Protein AF-A0A835R3I4-F1 (afdb_monomer)

pLDDT: mean 79.74, std 11.34, range [36.22, 95.25]

Sequence (227 aa):
MGNVAKEVKAMTQADILAFERSGEATFSGHCLKFSDIKVLREFQRPPSVTKKEMDASGDGDVLVILDLRADESLYEAGIAREIINRIQKLRKKAGLEPTDVVEEEYIKEAVGSPLLDHSMISPDAVIICRETIHGVSGFSFALTITGPNIVFDFGSITQLFQGNNKHAEALRTYLLSRDHSKLKSEFQVGKGKIKVECLQGQPVVDVELGKHLFLSIGDYYLNRRVF

Solvent-accessible surface area (backbone atoms only — not comparable to full-atom values): 13849 Å² total; per-residue (Å²): 121,72,64,45,58,49,54,65,73,64,54,47,72,70,51,52,54,47,30,70,72,66,50,48,47,74,44,94,90,42,80,41,36,66,93,75,50,83,80,76,73,77,86,80,75,57,92,90,58,51,74,79,36,42,44,72,54,62,85,50,90,53,76,49,76,45,80,53,62,85,46,71,68,56,52,51,40,50,52,50,54,48,53,52,51,49,53,55,52,49,36,56,74,71,70,46,56,94,57,54,87,72,58,68,68,59,54,26,66,75,69,72,47,84,88,73,64,78,88,66,61,56,93,87,48,52,75,64,45,75,50,73,50,72,70,36,88,84,40,70,48,70,55,71,43,57,55,90,34,77,39,70,37,61,72,56,36,16,54,78,48,79,65,35,58,69,58,33,51,51,50,50,53,53,60,70,72,45,59,66,68,59,52,53,51,46,26,58,75,43,75,38,32,43,80,50,68,87,52,88,98,55,78,74,44,81,45,34,59,83,60,34,31,23,73,25,59,65,56,47,51,59,63,72,60,75,121

Radius of gyration: 28.32 Å; Cα contacts (8 Å, |Δi|>4): 228; chains: 1; bounding box: 63×33×78 Å

Structure (mmCIF, N/CA/C/O backbone):
data_AF-A0A835R3I4-F1
#
_entry.id   AF-A0A835R3I4-F1
#
loop_
_atom_site.group_PDB
_atom_site.id
_atom_site.type_symbol
_atom_site.label_atom_id
_atom_site.label_alt_id
_atom_site.label_comp_id
_atom_site.label_asym_id
_atom_site.label_entity_id
_atom_site.label_seq_id
_atom_site.pdbx_PDB_ins_code
_atom_site.Cartn_x
_atom_site.Cartn_y
_atom_site.Cartn_z
_atom_site.occupancy
_atom_site.B_iso_or_equiv
_atom_site.auth_seq_id
_atom_site.auth_comp_id
_atom_site.auth_asym_id
_atom_site.auth_atom_id
_atom_site.pdbx_PDB_model_num
ATOM 1 N N . MET A 1 1 ? -30.469 -0.706 50.851 1.00 49.59 1 MET A N 1
ATOM 2 C CA . MET A 1 1 ? -30.229 -0.577 49.393 1.00 49.59 1 MET A CA 1
ATOM 3 C C . MET A 1 1 ? -28.879 0.050 49.014 1.00 49.59 1 MET A C 1
ATOM 5 O O . MET A 1 1 ? -28.430 -0.185 47.904 1.00 49.59 1 MET A O 1
ATOM 9 N N . GLY A 1 2 ? -28.185 0.792 49.892 1.00 71.75 2 GLY A N 1
ATOM 10 C CA . GLY A 1 2 ? -26.923 1.465 49.525 1.00 71.75 2 GLY A CA 1
ATOM 11 C C . GLY A 1 2 ? -25.681 0.573 49.343 1.00 71.75 2 GLY A C 1
ATOM 12 O O . GLY A 1 2 ? -24.777 0.972 48.618 1.00 71.75 2 GLY A O 1
ATOM 13 N N . ASN A 1 3 ? -25.621 -0.612 49.964 1.00 82.12 3 ASN A N 1
ATOM 14 C CA . ASN A 1 3 ? -24.424 -1.470 49.906 1.00 82.12 3 ASN A CA 1
ATOM 15 C C . ASN A 1 3 ? -24.315 -2.236 48.582 1.00 82.12 3 ASN A C 1
ATOM 17 O O . ASN A 1 3 ? -23.279 -2.164 47.933 1.00 82.12 3 ASN A O 1
ATOM 21 N N . VAL A 1 4 ? -25.416 -2.843 48.122 1.00 83.81 4 VAL A N 1
ATOM 22 C CA . VAL A 1 4 ? -25.486 -3.539 46.824 1.00 83.81 4 VAL A CA 1
ATOM 23 C C . VAL A 1 4 ? -25.088 -2.606 45.675 1.00 83.81 4 VAL A C 1
ATOM 25 O O . VAL A 1 4 ? -24.238 -2.947 44.865 1.00 83.81 4 VAL A O 1
ATOM 28 N N . ALA A 1 5 ? -25.619 -1.378 45.642 1.00 83.88 5 ALA A N 1
ATOM 29 C CA . ALA A 1 5 ? -25.279 -0.406 44.601 1.00 83.88 5 ALA A CA 1
ATOM 30 C C . ALA A 1 5 ? -23.801 0.035 44.628 1.00 83.88 5 ALA A C 1
ATOM 32 O O . ALA A 1 5 ? -23.254 0.397 43.588 1.00 83.88 5 ALA A O 1
ATOM 33 N N . LYS A 1 6 ? -23.154 0.029 45.802 1.00 87.38 6 LYS A N 1
ATOM 34 C CA . LYS A 1 6 ? -21.717 0.314 45.922 1.00 87.38 6 LYS A CA 1
ATOM 35 C C . LYS A 1 6 ? -20.874 -0.841 45.392 1.00 87.38 6 LYS A C 1
ATOM 37 O O . LYS A 1 6 ? -19.934 -0.577 44.655 1.00 87.38 6 LYS A O 1
ATOM 42 N N . GLU A 1 7 ? -21.224 -2.081 45.728 1.00 85.62 7 GLU A N 1
ATOM 43 C CA . GLU A 1 7 ? -20.513 -3.268 45.235 1.00 85.62 7 GLU A CA 1
ATOM 44 C C . GLU A 1 7 ? -20.658 -3.420 43.717 1.00 85.62 7 GLU A C 1
ATOM 46 O O . GLU A 1 7 ? -19.660 -3.614 43.034 1.00 85.62 7 GLU A O 1
ATOM 51 N N . VAL A 1 8 ? -21.862 -3.206 43.171 1.00 86.38 8 VAL A N 1
ATOM 52 C CA . VAL A 1 8 ? -22.097 -3.233 41.716 1.00 86.38 8 VAL A CA 1
ATOM 53 C C . VAL A 1 8 ? -21.269 -2.161 40.994 1.00 86.38 8 VAL A C 1
ATOM 55 O O . VAL A 1 8 ? -20.679 -2.430 39.954 1.00 86.38 8 VAL A O 1
ATOM 58 N N . LYS A 1 9 ? -21.155 -0.946 41.552 1.00 85.06 9 LYS A N 1
ATOM 59 C CA . LYS A 1 9 ? -20.309 0.118 40.973 1.00 85.06 9 LYS A CA 1
ATOM 60 C C . LYS A 1 9 ? -18.807 -0.137 41.113 1.00 85.06 9 LYS A C 1
ATOM 62 O O . LYS A 1 9 ? -18.033 0.482 40.391 1.00 85.06 9 LYS A O 1
ATOM 67 N N . ALA A 1 10 ? -18.404 -0.982 42.057 1.00 89.06 10 ALA A N 1
ATOM 68 C CA . ALA A 1 10 ? -17.010 -1.318 42.319 1.00 89.06 10 ALA A CA 1
ATOM 69 C C . ALA A 1 10 ? -16.551 -2.586 41.581 1.00 89.06 10 ALA A C 1
ATOM 71 O O . ALA A 1 10 ? -15.401 -2.989 41.752 1.00 89.06 10 ALA A O 1
ATOM 72 N N . MET A 1 11 ? -17.423 -3.207 40.776 1.00 88.31 11 MET A N 1
ATOM 73 C CA . MET A 1 11 ? -17.067 -4.368 39.965 1.00 88.31 11 MET A CA 1
ATOM 74 C C . MET A 1 11 ? -15.869 -4.059 39.073 1.00 88.31 11 MET A C 1
ATOM 76 O O . MET A 1 11 ? -15.831 -3.048 38.366 1.00 88.31 11 MET A O 1
ATOM 80 N N . THR A 1 12 ? -14.896 -4.962 39.075 1.00 89.31 12 THR A N 1
ATOM 81 C CA . THR A 1 12 ? -13.793 -4.901 38.125 1.00 89.31 12 THR A CA 1
ATOM 82 C C . THR A 1 12 ? -14.250 -5.392 36.755 1.00 89.31 12 THR A C 1
ATOM 84 O O . THR A 1 12 ? -15.281 -6.048 36.606 1.00 89.31 12 THR A O 1
ATOM 87 N N . GLN A 1 13 ? -13.450 -5.132 35.722 1.00 85.31 13 GLN A N 1
ATOM 88 C CA . GLN A 1 13 ? -13.750 -5.640 34.385 1.00 85.31 13 GLN A CA 1
ATOM 89 C C . GLN A 1 13 ? -13.788 -7.177 34.330 1.00 85.31 13 GLN A C 1
ATOM 91 O O . GLN A 1 13 ? -14.580 -7.739 33.578 1.00 85.31 13 GLN A O 1
ATOM 96 N N . ALA A 1 14 ? -12.982 -7.857 35.152 1.00 87.62 14 ALA A N 1
ATOM 97 C CA . ALA A 1 14 ? -13.031 -9.311 35.279 1.00 87.62 14 ALA A CA 1
ATOM 98 C C . ALA A 1 14 ? -14.362 -9.783 35.889 1.00 87.62 14 ALA A C 1
ATOM 100 O O . ALA A 1 14 ? -14.940 -10.751 35.398 1.00 87.62 14 ALA A O 1
ATOM 101 N N . ASP A 1 15 ? -14.879 -9.064 36.890 1.00 88.06 15 ASP A N 1
ATOM 102 C CA . ASP A 1 15 ? -16.164 -9.375 37.528 1.00 88.06 15 ASP A CA 1
ATOM 103 C C . ASP A 1 15 ? -17.341 -9.151 36.572 1.00 88.06 15 ASP A C 1
ATOM 105 O O . ASP A 1 15 ? -18.265 -9.960 36.530 1.00 88.06 15 ASP A O 1
ATOM 109 N N . ILE A 1 16 ? -17.295 -8.086 35.762 1.00 87.75 16 ILE A N 1
ATOM 110 C CA . ILE A 1 16 ? -18.320 -7.797 34.745 1.00 87.75 16 ILE A CA 1
ATOM 111 C C . ILE A 1 16 ? -18.348 -8.913 33.694 1.00 87.75 16 ILE A C 1
ATOM 113 O O . ILE A 1 16 ? -19.416 -9.429 33.376 1.00 87.75 16 ILE A O 1
ATOM 117 N N . LEU A 1 17 ? -17.179 -9.346 33.208 1.00 86.38 17 LEU A N 1
ATOM 118 C CA . LEU A 1 17 ? -17.079 -10.458 32.255 1.00 86.38 17 LEU A CA 1
ATOM 119 C C . LEU A 1 17 ? -17.534 -11.792 32.864 1.00 86.38 17 LEU A C 1
ATOM 121 O O . LEU A 1 17 ? -18.119 -12.620 32.166 1.00 86.38 17 LEU A O 1
ATOM 125 N N . ALA A 1 18 ? -17.257 -12.024 34.149 1.00 87.31 18 ALA A N 1
ATOM 126 C CA . ALA A 1 18 ? -17.719 -13.212 34.858 1.00 87.31 18 ALA A CA 1
ATOM 127 C C . ALA A 1 18 ? -19.249 -13.217 34.994 1.00 87.31 18 ALA A C 1
ATOM 129 O O . ALA A 1 18 ? -19.869 -14.233 34.686 1.00 87.31 18 ALA A O 1
ATOM 130 N N . PHE A 1 19 ? -19.846 -12.079 35.359 1.00 89.50 19 PHE A N 1
ATOM 131 C CA . PHE A 1 19 ? -21.296 -11.887 35.420 1.00 89.50 19 PHE A CA 1
ATOM 132 C C . PHE A 1 19 ? -21.972 -12.102 34.060 1.00 89.50 19 PHE A C 1
ATOM 134 O O . PHE A 1 19 ? -22.988 -12.787 33.982 1.00 89.50 19 PHE A O 1
ATOM 141 N N . GLU A 1 20 ? -21.392 -11.589 32.972 1.00 84.81 20 GLU A N 1
ATOM 142 C CA . GLU A 1 20 ? -21.927 -11.805 31.620 1.00 84.81 20 GLU A CA 1
ATOM 143 C C . GLU A 1 20 ? -21.872 -13.277 31.180 1.00 84.81 20 GLU A C 1
ATOM 145 O O . GLU A 1 20 ? -22.716 -13.719 30.404 1.00 84.81 20 GLU A O 1
ATOM 150 N N . ARG A 1 21 ? -20.906 -14.058 31.680 1.00 86.75 21 ARG A N 1
ATOM 151 C CA . ARG A 1 21 ? -20.812 -15.500 31.393 1.00 86.75 21 ARG A CA 1
ATOM 152 C C . ARG A 1 21 ? -21.739 -16.345 32.262 1.00 86.75 21 ARG A C 1
ATOM 154 O O . ARG A 1 21 ? -22.274 -17.332 31.767 1.00 86.75 21 ARG A O 1
ATOM 161 N N . SER A 1 22 ? -21.883 -16.011 33.546 1.00 88.25 22 SER A N 1
ATOM 162 C CA . SER A 1 22 ? -22.715 -16.768 34.492 1.00 88.25 22 SER A CA 1
ATOM 163 C C . SER A 1 22 ? -24.201 -16.418 34.386 1.00 88.25 22 SER A C 1
ATOM 165 O O . SER A 1 22 ? -25.046 -17.266 34.655 1.00 88.25 22 SER A O 1
ATOM 167 N N . GLY A 1 23 ? -24.520 -15.177 34.012 1.00 85.06 23 GLY A N 1
ATOM 168 C CA . GLY A 1 23 ? -25.872 -14.617 33.966 1.00 85.06 23 GLY A CA 1
ATOM 169 C C . GLY A 1 23 ? -26.460 -14.211 35.318 1.00 85.06 23 GLY A C 1
ATOM 170 O O . GLY A 1 23 ? -27.571 -13.677 35.375 1.00 85.06 23 GLY A O 1
ATOM 171 N N . GLU A 1 24 ? -25.712 -14.429 36.398 1.00 88.69 24 GLU A N 1
ATOM 172 C CA . GLU A 1 24 ? -26.071 -14.031 37.754 1.00 88.69 24 GLU A CA 1
ATOM 173 C C . GLU A 1 24 ? -24.831 -13.775 38.621 1.00 88.69 24 GLU A C 1
ATOM 175 O O . GLU A 1 24 ? -23.788 -14.413 38.452 1.00 88.69 24 GLU A O 1
ATOM 180 N N . ALA A 1 25 ? -24.939 -12.831 39.556 1.00 88.44 25 ALA A N 1
ATOM 181 C CA . ALA A 1 25 ? -23.907 -12.539 40.548 1.00 88.44 25 ALA A CA 1
ATOM 182 C C . ALA A 1 25 ? -24.532 -12.159 41.892 1.00 88.44 25 ALA A C 1
ATOM 184 O O . ALA A 1 25 ? -25.615 -11.574 41.951 1.00 88.44 25 ALA A O 1
ATOM 185 N N . THR A 1 26 ? -23.842 -12.492 42.982 1.00 87.88 26 THR A N 1
ATOM 186 C CA . THR A 1 26 ? -24.338 -12.261 44.343 1.00 87.88 26 THR A CA 1
ATOM 187 C C . THR A 1 26 ? -23.621 -11.079 44.982 1.00 87.88 26 THR A C 1
ATOM 189 O O . THR A 1 26 ? -22.406 -11.115 45.154 1.00 87.88 26 THR A O 1
ATOM 192 N N . PHE A 1 27 ? -24.382 -10.065 45.394 1.00 86.12 27 PHE A N 1
ATOM 193 C CA . PHE A 1 27 ? -23.885 -8.851 46.047 1.00 86.12 27 PHE A CA 1
ATOM 194 C C . PHE A 1 27 ? -24.578 -8.668 47.392 1.00 86.12 27 PHE A C 1
ATOM 196 O O . PHE A 1 27 ? -25.808 -8.646 47.461 1.00 86.12 27 PHE A O 1
ATOM 203 N N . SER A 1 28 ? -23.811 -8.555 48.477 1.00 83.50 28 SER A N 1
ATOM 204 C CA . SER A 1 28 ? -24.338 -8.410 49.844 1.00 83.50 28 SER A CA 1
ATOM 205 C C . SER A 1 28 ? -25.468 -9.410 50.191 1.00 83.50 28 SER A C 1
ATOM 207 O O . SER A 1 28 ? -26.434 -9.050 50.862 1.00 83.50 28 SER A O 1
ATOM 209 N N . GLY A 1 29 ? -25.377 -10.656 49.703 1.00 83.38 29 GLY A N 1
ATOM 210 C CA . GLY A 1 29 ? -26.381 -11.713 49.917 1.00 83.38 29 GLY A CA 1
ATOM 211 C C . GLY A 1 29 ? -27.584 -11.704 48.961 1.00 83.38 29 GLY A C 1
ATOM 212 O O . GLY A 1 29 ? -28.456 -12.561 49.081 1.00 83.38 29 GLY A O 1
ATOM 213 N N . HIS A 1 30 ? -27.635 -10.781 48.000 1.00 85.81 30 HIS A N 1
ATOM 214 C CA . HIS A 1 30 ? -28.672 -10.712 46.970 1.00 85.81 30 HIS A CA 1
ATOM 215 C C . HIS A 1 30 ? -28.147 -11.235 45.632 1.00 85.81 30 HIS A C 1
ATOM 217 O O . HIS A 1 30 ? -27.139 -10.741 45.135 1.00 85.81 30 HIS A O 1
ATOM 223 N N . CYS A 1 31 ? -28.842 -12.206 45.041 1.00 87.00 31 CYS A N 1
ATOM 224 C CA . CYS A 1 31 ? -28.570 -12.680 43.685 1.00 87.00 31 CYS A CA 1
ATOM 225 C C . CYS A 1 31 ? -29.214 -11.719 42.675 1.00 87.00 31 CYS A C 1
ATOM 227 O O . CYS A 1 31 ? -30.430 -11.529 42.710 1.00 87.00 31 CYS A O 1
ATOM 229 N N . LEU A 1 32 ? -28.400 -11.106 41.815 1.00 89.50 32 LEU A N 1
ATOM 230 C CA . LEU A 1 32 ? -28.829 -10.217 40.739 1.00 89.50 32 LEU A CA 1
ATOM 231 C C . LEU A 1 32 ? -28.605 -10.885 39.384 1.00 89.50 32 LEU A C 1
ATOM 233 O O . LEU A 1 32 ? -27.580 -11.536 39.176 1.00 89.50 32 LEU A O 1
ATOM 237 N N . LYS A 1 33 ? -29.555 -10.695 38.467 1.00 89.69 33 LYS A N 1
ATOM 238 C CA . LYS A 1 33 ? -29.546 -11.241 37.101 1.00 89.69 33 LYS A CA 1
ATOM 239 C C . LYS A 1 33 ? -29.491 -10.123 36.060 1.00 89.69 33 LYS A C 1
ATOM 241 O O . LYS A 1 33 ? -29.528 -8.939 36.396 1.00 89.69 33 LYS A O 1
ATOM 246 N N . PHE A 1 34 ? -29.477 -10.482 34.776 1.00 83.94 34 PHE A N 1
ATOM 247 C CA . PHE A 1 34 ? -29.574 -9.518 33.667 1.00 83.94 34 PHE A CA 1
ATOM 248 C C . PHE A 1 34 ? -30.840 -8.642 33.688 1.00 83.94 34 PHE A C 1
ATOM 250 O O . PHE A 1 34 ? -30.852 -7.572 33.087 1.00 83.94 34 PHE A O 1
ATOM 257 N N . SER A 1 35 ? -31.904 -9.065 34.381 1.00 85.00 35 SER A N 1
ATOM 258 C CA . SER A 1 35 ? -33.091 -8.229 34.614 1.00 85.00 35 SER A CA 1
ATOM 259 C C . SER A 1 35 ? -32.821 -7.054 35.556 1.00 85.00 35 SER A C 1
ATOM 261 O O . SER A 1 35 ? -33.525 -6.049 35.492 1.00 85.00 35 SER A O 1
ATOM 263 N N . ASP A 1 36 ? -31.813 -7.184 36.419 1.00 85.94 36 ASP A N 1
ATOM 264 C CA . ASP A 1 36 ? -31.540 -6.257 37.517 1.00 85.94 36 ASP A CA 1
ATOM 265 C C . ASP A 1 36 ? -30.325 -5.366 37.224 1.00 85.94 36 ASP A C 1
ATOM 267 O O . ASP A 1 36 ? -30.246 -4.237 37.711 1.00 85.94 36 ASP A O 1
ATOM 271 N N . ILE A 1 37 ? -29.379 -5.856 36.412 1.00 83.06 37 ILE A N 1
ATOM 272 C CA . ILE A 1 37 ? -28.158 -5.143 36.020 1.00 83.06 37 ILE A CA 1
ATOM 273 C C . ILE A 1 37 ? -28.072 -5.070 34.496 1.00 83.06 37 ILE A C 1
ATOM 275 O O . ILE A 1 37 ? -27.971 -6.092 33.818 1.00 83.06 37 ILE A O 1
ATOM 279 N N . LYS A 1 38 ? -28.022 -3.842 33.966 1.00 80.25 38 LYS A N 1
ATOM 280 C CA . LYS A 1 38 ? -27.713 -3.577 32.558 1.00 80.25 38 LYS A CA 1
ATOM 281 C C . LYS A 1 38 ? -26.256 -3.144 32.420 1.00 80.25 38 LYS A C 1
ATOM 283 O O . LYS A 1 38 ? -25.864 -2.114 32.966 1.00 80.25 38 LYS A O 1
ATOM 288 N N . VAL A 1 39 ? -25.472 -3.912 31.672 1.00 78.88 39 VAL A N 1
ATOM 289 C CA . VAL A 1 39 ? -24.101 -3.544 31.300 1.00 78.88 39 VAL A CA 1
ATOM 290 C C . VAL A 1 39 ? -24.173 -2.658 30.057 1.00 78.88 39 VAL A C 1
ATOM 292 O O . VAL A 1 39 ? -24.778 -3.035 29.059 1.00 78.88 39 VAL A O 1
ATOM 295 N N . LEU A 1 40 ? -23.596 -1.458 30.127 1.00 76.56 40 LEU A N 1
ATOM 296 C CA . LEU A 1 40 ? -23.486 -0.542 28.991 1.00 76.56 40 LEU A CA 1
ATOM 297 C C . LEU A 1 40 ? -22.011 -0.359 28.653 1.00 76.56 40 LEU A C 1
ATOM 299 O O . LEU A 1 40 ? -21.198 -0.046 29.523 1.00 76.56 40 LEU A O 1
ATOM 303 N N . ARG A 1 41 ? -21.672 -0.553 27.380 1.00 75.44 41 ARG A N 1
ATOM 304 C CA . ARG A 1 41 ? -20.331 -0.310 26.850 1.00 75.44 41 ARG A CA 1
ATOM 305 C C . ARG A 1 41 ? -20.312 1.063 26.198 1.00 75.44 41 ARG A C 1
ATOM 307 O O . ARG A 1 41 ? -20.889 1.252 25.132 1.00 75.44 41 ARG A O 1
ATOM 314 N N . GLU A 1 42 ? -19.646 2.014 26.835 1.00 75.38 42 GLU A N 1
ATOM 315 C CA . GLU A 1 42 ? -19.465 3.356 26.286 1.00 75.38 42 GLU A CA 1
ATOM 316 C C . GLU A 1 42 ? -18.014 3.556 25.851 1.00 75.38 42 GLU A C 1
ATOM 318 O O . GLU A 1 42 ? -17.074 3.233 26.579 1.00 75.38 42 GLU A O 1
ATOM 323 N N . PHE A 1 43 ? -17.822 4.108 24.653 1.00 81.12 43 PHE A N 1
ATOM 324 C CA . PHE A 1 43 ? -16.500 4.511 24.191 1.00 81.12 43 PHE A CA 1
ATOM 325 C C . PHE A 1 43 ? -16.169 5.893 24.754 1.00 81.12 43 PHE A C 1
ATOM 327 O O . PHE A 1 43 ? -16.782 6.892 24.372 1.00 81.12 43 PHE A O 1
ATOM 334 N N . GLN A 1 44 ? -15.161 5.966 25.623 1.00 78.06 44 GLN A N 1
ATOM 335 C CA . GLN A 1 44 ? -14.566 7.244 25.997 1.00 78.06 44 GLN A CA 1
ATOM 336 C C . GLN A 1 44 ? -13.459 7.606 25.012 1.00 78.06 44 GLN A C 1
ATOM 338 O O . GLN A 1 44 ? -12.415 6.956 24.947 1.00 78.06 44 GLN A O 1
ATOM 343 N N . ARG A 1 45 ? -13.698 8.668 24.240 1.00 80.12 45 ARG A N 1
ATOM 344 C CA . ARG A 1 45 ? -12.718 9.184 23.285 1.00 80.12 45 ARG A CA 1
ATOM 345 C C . ARG A 1 45 ? -11.472 9.695 24.028 1.00 80.12 45 ARG A C 1
ATOM 347 O O . ARG A 1 45 ? -11.629 10.396 25.031 1.00 80.12 45 ARG A O 1
ATOM 354 N N . PRO A 1 46 ? -10.252 9.424 23.526 1.00 83.25 46 PRO A N 1
ATOM 355 C CA . PRO A 1 46 ? -9.046 10.047 24.053 1.00 83.25 46 PRO A CA 1
ATOM 356 C C . PRO A 1 46 ? -9.145 11.581 24.006 1.00 83.25 46 PRO A C 1
ATOM 358 O O . PRO A 1 46 ? -9.681 12.119 23.034 1.00 83.25 46 PRO A O 1
ATOM 361 N N . PRO A 1 47 ? -8.587 12.305 24.993 1.00 81.56 47 PRO A N 1
ATOM 362 C CA . PRO A 1 47 ? -8.677 13.766 25.039 1.00 81.56 47 PRO A CA 1
ATOM 363 C C . PRO A 1 47 ? -8.030 14.467 23.833 1.00 81.56 47 PRO A C 1
ATOM 365 O O . PRO A 1 47 ? -8.355 15.613 23.545 1.00 81.56 47 PRO A O 1
ATOM 368 N N . SER A 1 48 ? -7.120 13.787 23.130 1.00 82.19 48 SER A N 1
ATOM 369 C CA . SER A 1 48 ? -6.392 14.294 21.963 1.00 82.19 48 SER A CA 1
ATOM 370 C C . SER A 1 48 ? -7.124 14.138 20.627 1.00 82.19 48 SER A C 1
ATOM 372 O O . SER A 1 48 ? -6.598 14.597 19.618 1.00 82.19 48 SER A O 1
ATOM 374 N N . VAL A 1 49 ? -8.291 13.486 20.589 1.00 80.06 49 VAL A N 1
ATOM 375 C CA . VAL A 1 49 ? -9.009 13.180 19.342 1.00 80.06 49 VAL A CA 1
ATOM 376 C C . VAL A 1 49 ? -10.392 13.822 19.370 1.00 80.06 49 VAL A C 1
ATOM 378 O O . VAL A 1 49 ? -11.075 13.819 20.393 1.00 80.06 49 VAL A O 1
ATOM 381 N N . THR A 1 50 ? -10.840 14.375 18.247 1.00 84.25 50 THR A N 1
ATOM 382 C CA . THR A 1 50 ? -12.152 15.021 18.123 1.00 84.25 50 THR A CA 1
ATOM 383 C C . THR A 1 50 ? -13.228 14.066 17.598 1.00 84.25 50 THR A C 1
ATOM 385 O O . THR A 1 50 ? -12.947 13.010 17.036 1.00 84.25 50 THR A O 1
ATOM 388 N N . LYS A 1 51 ? -14.507 14.457 17.722 1.00 78.75 51 LYS A N 1
ATOM 389 C CA . LYS A 1 51 ? -15.637 13.697 17.150 1.00 78.75 51 LYS A CA 1
ATOM 390 C C . LYS A 1 51 ? -15.5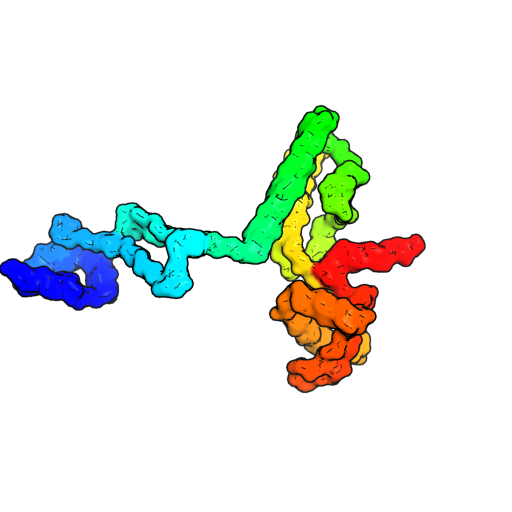78 13.562 15.624 1.00 78.75 51 LYS A C 1
ATOM 392 O O . LYS A 1 51 ? -16.151 12.629 15.082 1.00 78.75 51 LYS A O 1
ATOM 397 N N . LYS A 1 52 ? -14.894 14.479 14.936 1.00 80.38 52 LYS A N 1
ATOM 398 C CA . LYS A 1 52 ? -14.713 14.414 13.480 1.00 80.38 52 LYS A CA 1
ATOM 399 C C . LYS A 1 52 ? -13.615 13.438 13.058 1.00 80.38 52 LYS A C 1
ATOM 401 O O . LYS A 1 52 ? -13.585 13.054 11.901 1.00 80.38 52 LYS A O 1
ATOM 406 N N . GLU A 1 53 ? -12.728 13.071 13.978 1.00 81.81 53 GLU A N 1
ATOM 407 C CA . GLU A 1 53 ? -11.573 12.206 13.723 1.00 81.81 53 GLU A CA 1
ATOM 408 C C . GLU A 1 53 ? -11.804 10.782 14.216 1.00 81.81 53 GLU A C 1
ATOM 410 O O . GLU A 1 53 ? -11.278 9.852 13.628 1.00 81.81 53 GLU A O 1
ATOM 415 N N . MET A 1 54 ? -12.598 10.592 15.269 1.00 83.56 54 MET A N 1
ATOM 416 C CA . MET A 1 54 ? -13.036 9.271 15.708 1.00 83.56 54 MET A CA 1
ATOM 417 C C . MET A 1 54 ? -14.484 9.316 16.171 1.00 83.56 54 MET A C 1
ATOM 419 O O . MET A 1 54 ? -14.846 10.085 17.079 1.00 83.56 54 MET A O 1
ATOM 423 N N . ASP A 1 55 ? -15.288 8.435 15.592 1.00 84.69 55 ASP A N 1
ATOM 424 C CA . ASP A 1 55 ? -16.681 8.246 15.970 1.00 84.69 55 ASP A CA 1
ATOM 425 C C . ASP A 1 55 ? -16.917 6.821 16.459 1.00 84.69 55 ASP A C 1
ATOM 427 O O . ASP A 1 55 ? -16.204 5.890 16.086 1.00 84.69 55 ASP A O 1
ATOM 431 N N . ALA A 1 56 ? -17.892 6.657 17.345 1.00 85.19 56 ALA A N 1
ATOM 432 C CA . ALA A 1 56 ? -18.242 5.351 17.875 1.00 85.19 56 ALA A CA 1
ATOM 433 C C . ALA A 1 56 ? -19.755 5.212 17.963 1.00 85.19 56 ALA A C 1
ATOM 435 O O . ALA A 1 56 ? -20.454 6.135 18.383 1.00 85.19 56 ALA A O 1
ATOM 436 N N . SER A 1 57 ? -20.250 4.045 17.575 1.00 84.19 57 SER A N 1
ATOM 437 C CA . SER A 1 57 ? -21.666 3.711 17.627 1.00 84.19 57 SER A CA 1
ATOM 438 C C . SER A 1 57 ? -21.834 2.260 18.044 1.00 84.19 57 SER A C 1
ATOM 440 O O . SER A 1 57 ? -21.006 1.411 17.720 1.00 84.19 57 SER A O 1
ATOM 442 N N . GLY A 1 58 ? -22.891 1.976 18.790 1.00 78.38 58 GLY A N 1
ATOM 443 C CA . GLY A 1 58 ? -23.170 0.645 19.298 1.00 78.38 58 GLY A CA 1
ATOM 444 C C . GLY A 1 58 ? -24.611 0.517 19.759 1.00 78.38 58 GLY A C 1
ATOM 445 O O . GLY A 1 58 ? -25.274 1.522 20.022 1.00 78.38 58 GLY A O 1
ATOM 446 N N . ASP A 1 59 ? -25.089 -0.718 19.851 1.00 75.81 59 ASP A N 1
ATOM 447 C CA . ASP A 1 59 ? -26.449 -1.061 20.288 1.00 75.81 59 ASP A CA 1
ATOM 448 C C . ASP A 1 59 ? -26.510 -1.586 21.736 1.00 75.81 59 ASP A C 1
ATOM 450 O O . ASP A 1 59 ? -27.590 -1.865 22.255 1.00 75.81 59 ASP A O 1
ATOM 454 N N . GLY A 1 60 ? -25.360 -1.647 22.415 1.00 66.12 60 GLY A N 1
ATOM 455 C CA . GLY A 1 60 ? -25.203 -2.109 23.797 1.00 66.12 60 GLY A CA 1
ATOM 456 C C . GLY A 1 60 ? -24.429 -3.423 23.901 1.00 66.12 60 GLY A C 1
ATOM 457 O O . GLY A 1 60 ? -23.616 -3.570 24.819 1.00 66.12 60 GLY A O 1
ATOM 458 N N . ASP A 1 61 ? -24.594 -4.311 22.920 1.00 66.25 61 ASP A N 1
ATOM 459 C CA . ASP A 1 61 ? -23.874 -5.586 22.842 1.00 66.25 61 ASP A CA 1
ATOM 460 C C . ASP A 1 61 ? -22.598 -5.442 22.010 1.00 66.25 61 ASP A C 1
ATOM 462 O O . ASP A 1 61 ? -21.543 -5.974 22.367 1.00 66.25 61 ASP A O 1
ATOM 466 N N . VAL A 1 62 ? -22.670 -4.654 20.933 1.00 70.62 62 VAL A N 1
ATOM 467 C CA . VAL A 1 62 ? -21.540 -4.371 20.045 1.00 70.62 62 VAL A CA 1
ATOM 468 C C . VAL A 1 62 ? -21.259 -2.874 20.017 1.00 70.62 62 VAL A C 1
ATOM 470 O O . VAL A 1 62 ? -22.169 -2.052 19.946 1.00 70.62 62 VAL A O 1
ATOM 473 N N . LEU A 1 63 ? -19.974 -2.517 20.051 1.00 79.94 63 LEU A N 1
ATOM 474 C CA . LEU A 1 63 ? -19.491 -1.149 19.901 1.00 79.94 63 LEU A CA 1
ATOM 475 C C . LEU A 1 63 ? -18.491 -1.097 18.746 1.00 79.94 63 LEU A C 1
ATOM 477 O O . LEU A 1 63 ? -17.443 -1.740 18.793 1.00 79.94 63 LEU A O 1
ATOM 481 N N . VAL A 1 64 ? -18.819 -0.328 17.714 1.00 80.38 64 VAL A N 1
ATOM 482 C CA . VAL A 1 64 ? -17.957 -0.063 16.561 1.00 80.38 64 VAL A CA 1
ATOM 483 C C . VAL A 1 64 ? -17.298 1.291 16.760 1.00 80.38 64 VAL A C 1
ATOM 485 O O . VAL A 1 64 ? -17.977 2.283 17.018 1.00 80.38 64 VAL A O 1
ATOM 488 N N . ILE A 1 65 ? -15.976 1.333 16.619 1.00 85.44 65 ILE A N 1
ATOM 489 C CA . ILE A 1 65 ? -15.182 2.561 16.662 1.00 85.44 65 ILE A CA 1
ATOM 490 C C . ILE A 1 65 ? -14.576 2.749 15.273 1.00 85.44 65 ILE A C 1
ATOM 492 O O . ILE A 1 65 ? -13.883 1.865 14.774 1.00 85.44 65 ILE A O 1
ATOM 496 N N . LEU A 1 66 ? -14.857 3.889 14.650 1.00 80.88 66 LEU A N 1
ATOM 497 C CA . LEU A 1 66 ? -14.367 4.273 13.333 1.00 80.88 66 LEU A CA 1
ATOM 498 C C . LEU A 1 66 ? -13.339 5.392 13.474 1.00 80.88 66 LEU A C 1
ATOM 500 O O . LEU A 1 66 ? -13.629 6.446 14.043 1.00 80.88 66 LEU A O 1
ATOM 504 N N . ASP A 1 67 ? -12.151 5.161 12.922 1.00 79.88 67 ASP A N 1
ATOM 505 C CA . ASP A 1 67 ? -11.174 6.214 12.666 1.00 79.88 67 ASP A CA 1
ATOM 506 C C . ASP A 1 67 ? -11.561 6.929 11.368 1.00 79.88 67 ASP A C 1
ATOM 508 O O . ASP A 1 67 ? -11.654 6.317 10.305 1.00 79.88 67 ASP A O 1
ATOM 512 N N . LEU A 1 68 ? -11.869 8.214 11.483 1.00 81.38 68 LEU A N 1
ATOM 513 C CA . LEU A 1 68 ? -12.332 9.082 10.401 1.00 81.38 68 LEU A CA 1
ATOM 514 C C . LEU A 1 68 ? -11.224 10.014 9.902 1.00 81.38 68 LEU A C 1
ATOM 516 O O . LEU A 1 68 ? -11.474 10.865 9.044 1.00 81.38 68 LEU A O 1
ATOM 520 N N . ARG A 1 69 ? -10.008 9.903 10.447 1.00 81.00 69 ARG A N 1
ATOM 521 C CA . ARG A 1 69 ? -8.868 10.678 9.966 1.00 81.00 69 ARG A CA 1
ATOM 522 C C . ARG A 1 69 ? -8.579 10.270 8.530 1.00 81.00 69 ARG A C 1
ATOM 524 O O . ARG A 1 69 ? -8.320 9.107 8.246 1.00 81.00 69 ARG A O 1
ATOM 531 N N . ALA A 1 70 ? -8.630 11.245 7.627 1.00 68.75 70 ALA A N 1
ATOM 532 C CA . ALA A 1 70 ? -8.160 11.032 6.272 1.00 68.75 70 ALA A CA 1
ATOM 533 C C . ALA A 1 70 ? -6.658 10.741 6.335 1.00 68.75 70 ALA A C 1
ATOM 535 O O . ALA A 1 70 ? -5.881 11.575 6.802 1.00 68.75 70 ALA A O 1
ATOM 536 N N . ASP A 1 71 ? -6.270 9.556 5.886 1.00 73.38 71 ASP A N 1
ATOM 537 C CA . ASP A 1 71 ? -4.882 9.203 5.651 1.00 73.38 71 ASP A CA 1
ATOM 538 C C . ASP A 1 71 ? -4.589 9.215 4.145 1.00 73.38 71 ASP A C 1
ATOM 540 O O . ASP A 1 71 ? -5.488 9.331 3.304 1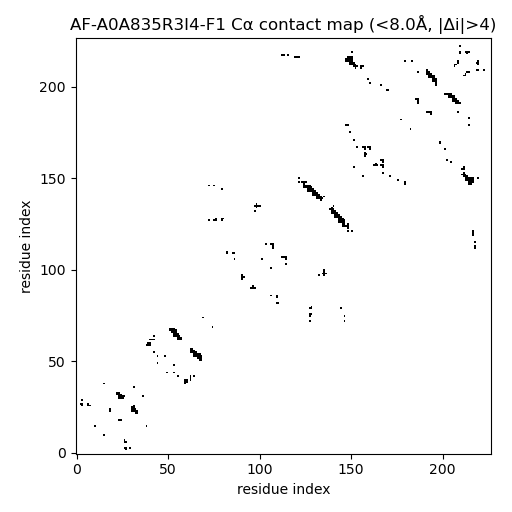.00 73.38 71 ASP A O 1
ATOM 544 N N . GLU A 1 72 ? -3.308 9.148 3.797 1.00 67.12 72 GLU A N 1
ATOM 545 C CA . GLU A 1 72 ? -2.871 9.155 2.401 1.00 67.12 72 GLU A CA 1
ATOM 546 C C . GLU A 1 72 ? -3.500 7.992 1.616 1.00 67.12 72 GLU A C 1
ATOM 548 O O . GLU A 1 72 ? -3.963 8.194 0.496 1.00 67.12 72 GLU A O 1
ATOM 553 N N . SER A 1 73 ? -3.668 6.823 2.242 1.00 65.88 73 SER A N 1
ATOM 554 C CA . SER A 1 73 ? -4.291 5.653 1.611 1.00 65.88 73 SER A CA 1
ATOM 555 C C . SER A 1 73 ? -5.768 5.878 1.248 1.00 65.88 73 SER A C 1
ATOM 557 O O . SER A 1 73 ? -6.228 5.443 0.189 1.00 65.88 73 SER A O 1
ATOM 559 N N . LEU A 1 74 ? -6.515 6.623 2.070 1.00 67.12 74 LEU A N 1
ATOM 560 C CA . LEU A 1 74 ? -7.901 7.012 1.811 1.00 67.12 74 LEU A CA 1
ATOM 561 C C . LEU A 1 74 ? -7.998 8.024 0.664 1.00 67.12 74 LEU A C 1
ATOM 563 O O . LEU A 1 74 ? -8.920 7.938 -0.152 1.00 67.12 74 LEU A O 1
ATOM 567 N N . TYR A 1 75 ? -7.044 8.953 0.563 1.00 68.44 75 TYR A N 1
ATOM 568 C CA . TYR A 1 75 ? -6.946 9.860 -0.583 1.00 68.44 75 TYR A CA 1
ATOM 569 C C . TYR A 1 75 ? -6.661 9.097 -1.876 1.00 68.44 75 TYR A C 1
ATOM 571 O O . TYR A 1 75 ? -7.355 9.304 -2.875 1.00 68.44 75 TYR A O 1
ATOM 579 N N . GLU A 1 76 ? -5.693 8.182 -1.857 1.00 66.00 76 GLU A N 1
ATOM 580 C CA . GLU A 1 76 ? -5.371 7.359 -3.019 1.00 66.00 76 GLU A CA 1
ATOM 581 C C . GLU A 1 76 ? -6.562 6.475 -3.430 1.00 66.00 76 GLU A C 1
ATOM 583 O O . GLU A 1 76 ? -6.878 6.380 -4.618 1.00 66.00 76 GLU A O 1
ATOM 588 N N . ALA A 1 77 ? -7.299 5.903 -2.471 1.00 66.00 77 ALA A N 1
ATOM 589 C CA . ALA A 1 77 ? -8.533 5.159 -2.736 1.00 66.00 77 ALA A CA 1
ATOM 590 C C . ALA A 1 77 ? -9.636 6.034 -3.356 1.00 66.00 77 ALA A C 1
ATOM 592 O O . ALA A 1 77 ? -10.386 5.577 -4.228 1.00 66.00 77 ALA A O 1
ATOM 593 N N . GLY A 1 78 ? -9.729 7.298 -2.938 1.00 68.50 78 GLY A N 1
ATOM 594 C CA . GLY A 1 78 ? -10.618 8.293 -3.533 1.00 68.50 78 GLY A CA 1
ATOM 595 C C . GLY A 1 78 ? -10.272 8.579 -4.995 1.00 68.50 78 GLY A C 1
ATOM 596 O O . GLY A 1 78 ? -11.147 8.491 -5.859 1.00 68.50 78 GLY A O 1
ATOM 597 N N . ILE A 1 79 ? -8.993 8.839 -5.283 1.00 68.56 79 ILE A N 1
ATOM 598 C CA . ILE A 1 79 ? -8.480 9.068 -6.644 1.00 68.56 79 ILE A CA 1
ATOM 599 C C . ILE A 1 79 ? -8.718 7.834 -7.518 1.00 68.56 79 ILE A C 1
ATOM 601 O O . ILE A 1 79 ? -9.222 7.950 -8.635 1.00 68.56 79 ILE A O 1
ATOM 605 N N . ALA A 1 80 ? -8.428 6.641 -6.995 1.00 68.50 80 ALA A N 1
ATOM 606 C CA . ALA A 1 80 ? -8.645 5.377 -7.688 1.00 68.50 80 ALA A CA 1
ATOM 607 C C . ALA A 1 80 ? -10.106 5.220 -8.137 1.00 68.50 80 ALA A C 1
ATOM 609 O O . ALA A 1 80 ? -10.397 4.926 -9.300 1.00 68.50 80 ALA A O 1
ATOM 610 N N . ARG A 1 81 ? -11.043 5.493 -7.223 1.00 72.69 81 ARG A N 1
ATOM 611 C CA . ARG A 1 81 ? -12.480 5.453 -7.509 1.00 72.69 81 ARG A CA 1
ATOM 612 C C . ARG A 1 81 ? -12.907 6.552 -8.484 1.00 72.69 81 ARG A C 1
ATOM 614 O O . ARG A 1 81 ? -13.818 6.334 -9.282 1.00 72.69 81 ARG A O 1
ATOM 621 N N . GLU A 1 82 ? -12.256 7.711 -8.469 1.00 73.81 82 GLU A N 1
ATOM 622 C CA . GLU A 1 82 ? -12.496 8.762 -9.458 1.00 73.81 82 GLU A CA 1
ATOM 623 C C . GLU A 1 82 ? -12.056 8.340 -10.868 1.00 73.81 82 GLU A C 1
ATOM 625 O O . GLU A 1 82 ? -12.816 8.532 -11.819 1.00 73.81 82 GLU A O 1
ATOM 630 N N . ILE A 1 83 ? -10.881 7.719 -11.010 1.00 69.94 83 ILE A N 1
ATOM 631 C CA . ILE A 1 83 ? -10.369 7.201 -12.289 1.00 69.94 83 ILE A CA 1
ATOM 632 C C . ILE A 1 83 ? -11.333 6.160 -12.862 1.00 69.94 83 ILE A C 1
ATOM 634 O O . ILE A 1 83 ? -11.753 6.279 -14.013 1.00 69.94 83 ILE A O 1
ATOM 638 N N . ILE A 1 84 ? -11.760 5.196 -12.041 1.00 72.19 84 ILE A N 1
ATOM 639 C CA . ILE A 1 84 ? -12.770 4.199 -12.421 1.00 72.19 84 ILE A CA 1
ATOM 640 C C . ILE A 1 84 ? -14.041 4.887 -12.920 1.00 72.19 84 ILE A C 1
ATOM 642 O O . ILE A 1 84 ? -14.519 4.614 -14.022 1.00 72.19 84 ILE A O 1
ATOM 646 N N . ASN A 1 85 ? -14.560 5.843 -12.147 1.00 76.00 85 ASN A N 1
ATOM 647 C CA . ASN A 1 85 ? -15.762 6.581 -12.519 1.00 76.00 85 ASN A CA 1
ATOM 648 C C . ASN A 1 85 ? -15.591 7.350 -13.837 1.00 76.00 85 ASN A C 1
ATOM 650 O O . ASN A 1 85 ? -16.541 7.441 -14.617 1.00 76.00 85 ASN A O 1
ATOM 654 N N . ARG A 1 86 ? -14.407 7.913 -14.108 1.00 72.19 86 ARG A N 1
ATOM 655 C CA . ARG A 1 86 ? -14.101 8.591 -15.376 1.00 72.19 86 ARG A CA 1
ATOM 656 C C . ARG A 1 86 ? -14.114 7.603 -16.539 1.00 72.19 86 ARG A C 1
ATOM 658 O O . ARG A 1 86 ? -14.817 7.868 -17.511 1.00 72.19 86 ARG A O 1
ATOM 665 N N . ILE A 1 87 ? -13.447 6.455 -16.411 1.00 71.81 87 ILE A N 1
ATOM 666 C CA . ILE A 1 87 ? -13.447 5.388 -17.427 1.00 71.81 87 ILE A CA 1
ATOM 667 C C . ILE A 1 87 ? -14.879 4.912 -17.699 1.00 71.81 87 ILE A C 1
ATOM 669 O O . ILE A 1 87 ? -15.313 4.856 -18.848 1.00 71.81 87 ILE A O 1
ATOM 673 N N . GLN A 1 88 ? -15.663 4.642 -16.653 1.00 71.50 88 GLN A N 1
ATOM 674 C CA . GLN A 1 88 ? -17.052 4.203 -16.800 1.00 71.50 88 GLN A CA 1
ATOM 675 C C . GLN A 1 88 ? -17.936 5.268 -17.477 1.00 71.50 88 GLN A C 1
ATOM 677 O O . GLN A 1 88 ? -18.751 4.940 -18.341 1.00 71.50 88 GLN A O 1
ATOM 682 N N . LYS A 1 89 ? -17.785 6.555 -17.127 1.00 73.19 89 LYS A N 1
ATOM 683 C CA . LYS A 1 89 ? -18.509 7.661 -17.787 1.00 73.19 89 LYS A CA 1
ATOM 684 C C . LYS A 1 89 ? -18.112 7.814 -19.254 1.00 73.19 89 LYS A C 1
ATOM 686 O O . LYS A 1 89 ? -18.972 8.106 -20.082 1.00 73.19 89 LYS A O 1
ATOM 691 N N . LEU A 1 90 ? -16.834 7.634 -19.563 1.00 67.25 90 LEU A N 1
ATOM 692 C CA . LEU A 1 90 ? -16.292 7.681 -20.915 1.00 67.25 90 LEU A CA 1
ATOM 693 C C . LEU A 1 90 ? -16.877 6.562 -21.790 1.00 67.25 90 LEU A C 1
ATOM 695 O O . LEU A 1 90 ? -17.422 6.858 -22.851 1.00 67.25 90 LEU A O 1
ATOM 699 N N . ARG A 1 91 ? -16.935 5.322 -21.281 1.00 68.75 91 ARG A N 1
ATOM 700 C CA . ARG A 1 91 ? -17.616 4.201 -21.960 1.00 68.75 91 ARG A CA 1
ATOM 701 C C . ARG A 1 91 ? -19.074 4.523 -22.290 1.00 68.75 91 ARG A C 1
ATOM 703 O O . ARG A 1 91 ? -19.489 4.381 -23.434 1.00 68.75 91 ARG A O 1
ATOM 710 N N . LYS A 1 92 ? -19.827 5.059 -21.319 1.00 71.88 92 LYS A N 1
ATOM 711 C CA . LYS A 1 92 ? -21.228 5.470 -21.533 1.00 71.88 92 LYS A CA 1
ATOM 712 C C . LYS A 1 92 ? -21.371 6.552 -22.607 1.00 71.88 92 LYS A C 1
ATOM 714 O O . LYS A 1 92 ? -22.293 6.483 -23.410 1.00 71.88 92 LYS A O 1
ATOM 719 N N . LYS A 1 93 ? -20.478 7.550 -22.631 1.00 69.38 93 LYS A N 1
ATOM 720 C CA . LYS A 1 93 ? -20.486 8.618 -23.650 1.00 69.38 93 LYS A CA 1
ATOM 721 C C . LYS A 1 93 ? -20.174 8.098 -25.050 1.00 69.38 93 LYS A C 1
ATOM 723 O O . LYS A 1 93 ? -20.735 8.607 -26.011 1.00 69.38 93 LYS A O 1
ATOM 728 N N . ALA A 1 94 ? -19.295 7.107 -25.148 1.00 66.12 94 ALA A N 1
ATOM 729 C CA . ALA A 1 94 ? -18.956 6.449 -26.402 1.00 66.12 94 ALA A CA 1
ATOM 730 C C . ALA A 1 94 ? -20.027 5.439 -26.865 1.00 66.12 94 ALA A C 1
ATOM 732 O O . ALA A 1 94 ? -19.875 4.852 -27.929 1.00 66.12 94 ALA A O 1
ATOM 733 N N . GLY A 1 95 ? -21.105 5.238 -26.091 1.00 69.50 95 GLY A N 1
ATOM 734 C CA . GLY A 1 95 ? -22.152 4.258 -26.398 1.00 69.50 95 GLY A CA 1
ATOM 735 C C . GLY A 1 95 ? -21.701 2.806 -26.234 1.00 69.50 95 GLY A C 1
ATOM 736 O O . GLY A 1 95 ? -22.354 1.917 -26.763 1.00 69.50 95 GLY A O 1
ATOM 737 N N . LEU A 1 96 ? -20.594 2.579 -25.521 1.00 65.25 96 LEU A N 1
ATOM 738 C CA . LEU A 1 96 ? -19.976 1.268 -25.369 1.00 65.25 96 LEU A CA 1
ATOM 739 C C . LEU A 1 96 ? -20.635 0.484 -24.237 1.00 65.25 96 LEU A C 1
ATOM 741 O O . LEU A 1 96 ? -20.768 0.978 -23.109 1.00 65.25 96 LEU A O 1
ATOM 745 N N . GLU A 1 97 ? -20.973 -0.768 -24.515 1.00 64.12 97 GLU A N 1
ATOM 746 C CA . GLU A 1 97 ? -21.391 -1.726 -23.505 1.00 64.12 97 GLU A CA 1
ATOM 747 C C . GLU A 1 97 ? -20.187 -2.202 -22.663 1.00 64.12 97 GLU A C 1
ATOM 749 O O . GLU A 1 97 ? -19.018 -2.070 -23.060 1.00 64.12 97 GLU A O 1
ATOM 754 N N . PRO A 1 98 ? -20.414 -2.761 -21.457 1.00 56.66 98 PRO A N 1
ATOM 755 C CA . PRO A 1 98 ? -19.343 -3.342 -20.639 1.00 56.66 98 PRO A CA 1
ATOM 756 C C . PRO A 1 98 ? -18.544 -4.434 -21.368 1.00 56.66 98 PRO A C 1
ATOM 758 O O . PRO A 1 98 ? -17.384 -4.672 -21.037 1.00 56.66 98 PRO A O 1
ATOM 761 N N . THR A 1 99 ? -19.161 -5.066 -22.367 1.00 57.59 99 THR A N 1
ATOM 762 C CA . THR A 1 99 ? -18.610 -6.132 -23.209 1.00 57.59 99 THR A CA 1
ATOM 763 C C . THR A 1 99 ? -17.847 -5.639 -24.432 1.00 57.59 99 THR A C 1
ATOM 765 O O . THR A 1 99 ? -17.183 -6.442 -25.084 1.00 57.59 99 THR A O 1
ATOM 768 N N . ASP A 1 100 ? -17.906 -4.347 -24.747 1.00 59.50 100 ASP A N 1
ATOM 769 C CA . ASP A 1 100 ? -17.182 -3.824 -25.899 1.00 59.50 100 ASP A CA 1
ATOM 770 C C . ASP A 1 100 ? -15.687 -3.719 -25.594 1.00 59.50 100 ASP A C 1
ATOM 772 O O . ASP A 1 100 ? -15.265 -3.285 -24.511 1.00 59.50 100 ASP A O 1
ATOM 776 N N . VAL A 1 101 ? -14.880 -4.145 -26.567 1.00 57.25 101 VAL A N 1
ATOM 777 C CA . VAL A 1 101 ? -13.423 -4.052 -26.511 1.00 57.25 101 VAL A CA 1
ATOM 778 C C . VAL A 1 101 ? -13.056 -2.585 -26.678 1.00 57.25 101 VAL A C 1
ATOM 780 O O . VAL A 1 101 ? -13.334 -1.970 -27.703 1.00 57.25 101 VAL A O 1
ATOM 783 N N . VAL A 1 102 ? -12.451 -2.018 -25.642 1.00 60.84 102 VAL A N 1
ATOM 784 C CA . VAL A 1 102 ? -11.944 -0.650 -25.672 1.00 60.84 102 VAL A CA 1
ATOM 785 C C . VAL A 1 102 ? -10.494 -0.719 -26.130 1.00 60.84 102 VAL A C 1
ATOM 787 O O . VAL A 1 102 ? -9.706 -1.459 -25.538 1.00 60.84 102 VAL A O 1
ATOM 790 N N . GLU A 1 103 ? -10.142 0.027 -27.176 1.00 61.59 103 GLU A N 1
ATOM 791 C CA . GLU A 1 103 ? -8.753 0.122 -27.627 1.00 61.59 103 GLU A CA 1
ATOM 792 C C . GLU A 1 103 ? -7.860 0.668 -26.502 1.00 61.59 103 GLU A C 1
ATOM 794 O O . GLU A 1 103 ? -8.233 1.586 -25.765 1.00 61.59 103 GLU A O 1
ATOM 799 N N . GLU A 1 104 ? -6.667 0.085 -26.369 1.00 64.75 104 GLU A N 1
ATOM 800 C CA . GLU A 1 104 ? -5.678 0.420 -25.338 1.00 64.75 104 GLU A CA 1
ATOM 801 C C . GLU A 1 104 ? -5.372 1.930 -25.300 1.00 64.75 104 GLU A C 1
ATOM 803 O O . GLU A 1 104 ? -5.205 2.499 -24.219 1.00 64.75 104 GLU A O 1
ATOM 808 N N . GLU A 1 105 ? -5.360 2.587 -26.468 1.00 65.19 105 GLU A N 1
ATOM 809 C CA . GLU A 1 105 ? -5.198 4.038 -26.645 1.00 65.19 105 GLU A CA 1
ATOM 810 C C . GLU A 1 105 ? -6.184 4.854 -25.791 1.00 65.19 105 GLU A C 1
ATOM 812 O O . GLU A 1 105 ? -5.794 5.814 -25.129 1.00 65.19 105 GLU A O 1
ATOM 817 N N . TYR A 1 106 ? -7.453 4.445 -25.751 1.00 65.06 106 TYR A N 1
ATOM 818 C CA . TYR A 1 106 ? -8.512 5.193 -25.075 1.00 65.06 106 TYR A CA 1
ATOM 819 C C . TYR A 1 106 ? -8.381 5.132 -23.551 1.00 65.06 106 TYR A C 1
ATOM 821 O O . TYR A 1 106 ? -8.605 6.114 -22.840 1.00 65.06 106 TYR A O 1
ATOM 8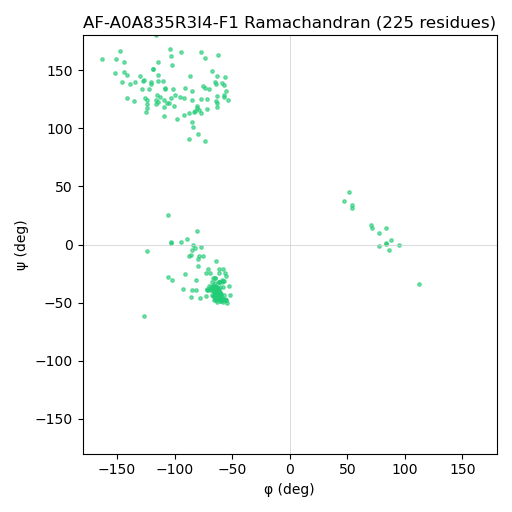29 N N . ILE A 1 107 ? -7.987 3.968 -23.026 1.00 64.44 107 ILE A N 1
ATOM 830 C CA . ILE A 1 107 ? -7.757 3.802 -21.588 1.00 64.44 107 ILE A CA 1
ATOM 831 C C . ILE A 1 107 ? -6.473 4.533 -21.184 1.00 64.44 107 ILE A C 1
ATOM 833 O O . ILE A 1 107 ? -6.460 5.201 -20.151 1.00 64.44 107 ILE A O 1
ATOM 837 N N . LYS A 1 108 ? -5.422 4.481 -22.010 1.00 66.94 108 LYS A N 1
ATOM 838 C CA . LYS A 1 108 ? -4.203 5.274 -21.797 1.00 66.94 108 LYS A CA 1
ATOM 839 C C . LYS A 1 108 ? -4.495 6.767 -21.729 1.00 66.94 108 LYS A C 1
ATOM 841 O O . LYS A 1 108 ? -3.965 7.430 -20.846 1.00 66.94 108 LYS A O 1
ATOM 846 N N . GLU A 1 109 ? -5.342 7.294 -22.611 1.00 69.31 109 GLU A N 1
ATOM 847 C CA . GLU A 1 109 ? -5.732 8.707 -22.589 1.00 69.31 109 GLU A CA 1
ATOM 848 C C . GLU A 1 109 ? -6.509 9.061 -21.311 1.00 69.31 109 GLU A C 1
ATOM 850 O O . GLU A 1 109 ? -6.233 10.074 -20.670 1.00 69.31 109 GLU A O 1
ATOM 855 N N . ALA A 1 110 ? -7.434 8.196 -20.883 1.00 65.12 110 ALA A N 1
ATOM 856 C CA . ALA A 1 110 ? -8.224 8.411 -19.672 1.00 65.12 110 ALA A CA 1
ATOM 857 C C . ALA A 1 110 ? -7.397 8.339 -18.374 1.00 65.12 110 ALA A C 1
ATOM 859 O O . ALA A 1 110 ? -7.687 9.061 -17.417 1.00 65.12 110 ALA A O 1
ATOM 860 N N . VAL A 1 111 ? -6.400 7.450 -18.326 1.00 67.00 111 VAL A N 1
ATOM 861 C CA . VAL A 1 111 ? -5.549 7.209 -17.148 1.00 67.00 111 VAL A CA 1
ATOM 862 C C . VAL A 1 111 ? -4.299 8.103 -17.159 1.00 67.00 111 VAL A C 1
ATOM 864 O O . VAL A 1 111 ? -3.755 8.413 -16.103 1.00 67.00 111 VAL A O 1
ATOM 867 N N . GLY A 1 112 ? -3.853 8.555 -18.333 1.00 69.56 112 GLY A N 1
ATOM 868 C CA . GLY A 1 112 ? -2.629 9.340 -18.509 1.00 69.56 112 GLY A CA 1
ATOM 869 C C . GLY A 1 112 ? -1.338 8.536 -18.317 1.00 69.56 112 GLY A C 1
ATOM 870 O O . GLY A 1 112 ? -0.272 9.125 -18.144 1.00 69.56 112 GLY A O 1
ATOM 871 N N . SER A 1 113 ? -1.410 7.203 -18.312 1.00 67.81 113 SER A N 1
ATOM 872 C CA . SER A 1 113 ? -0.267 6.309 -18.105 1.00 67.81 113 SER A CA 1
ATOM 873 C C . SER A 1 113 ? -0.391 5.039 -18.961 1.00 67.81 113 SER A C 1
ATOM 875 O O . SER A 1 113 ? -1.494 4.691 -19.396 1.00 67.81 113 SER A O 1
ATOM 877 N N . PRO A 1 114 ? 0.726 4.349 -19.269 1.00 69.62 114 PRO A N 1
ATOM 878 C CA . PRO A 1 114 ? 0.673 3.094 -20.007 1.00 69.62 114 PRO A CA 1
ATOM 879 C C . PRO A 1 114 ? -0.043 2.011 -19.195 1.00 69.62 114 PRO A C 1
ATOM 881 O O . PRO A 1 114 ? 0.190 1.863 -17.995 1.00 69.62 114 PRO A O 1
ATOM 884 N N . LEU A 1 115 ? -0.867 1.212 -19.873 1.00 72.06 115 LEU A N 1
ATOM 885 C CA . LEU A 1 115 ? -1.391 -0.023 -19.302 1.00 72.06 115 LEU A CA 1
ATOM 886 C C . LEU A 1 115 ? -0.260 -1.046 -19.190 1.00 72.06 115 LEU A C 1
ATOM 888 O O . LEU A 1 115 ? 0.530 -1.222 -20.118 1.00 72.06 115 LEU A O 1
ATOM 892 N N . LEU A 1 116 ? -0.179 -1.693 -18.032 1.00 75.25 116 LEU A N 1
ATOM 893 C CA . LEU A 1 116 ? 0.828 -2.699 -17.720 1.00 75.25 116 LEU A CA 1
ATOM 894 C C . LEU A 1 116 ? 0.145 -4.051 -17.542 1.00 75.25 116 LEU A C 1
ATOM 896 O O . LEU A 1 116 ? -0.981 -4.118 -17.042 1.00 75.25 116 LEU A O 1
ATOM 900 N N . ASP A 1 117 ? 0.831 -5.122 -17.936 1.00 76.06 117 ASP A N 1
ATOM 901 C CA . ASP A 1 117 ? 0.329 -6.476 -17.717 1.00 76.06 117 ASP A CA 1
ATOM 902 C C . ASP A 1 117 ? 0.215 -6.764 -16.212 1.00 76.06 117 ASP A C 1
ATOM 904 O O . ASP A 1 117 ? 1.039 -6.317 -15.408 1.00 76.06 117 ASP A O 1
ATOM 908 N N . HIS A 1 118 ? -0.804 -7.531 -15.820 1.00 74.38 118 HIS A N 1
ATOM 909 C CA . HIS A 1 118 ? -1.014 -7.90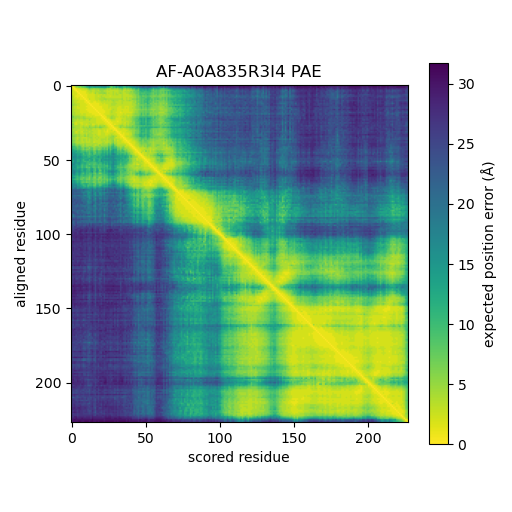4 -14.425 1.00 74.38 118 HIS A CA 1
ATOM 910 C C . HIS A 1 118 ? 0.202 -8.624 -13.818 1.00 74.38 118 HIS A C 1
ATOM 912 O O . HIS A 1 118 ? 0.483 -8.444 -12.632 1.00 74.38 118 HIS A O 1
ATOM 918 N N . SER A 1 119 ? 0.962 -9.380 -14.617 1.00 78.56 119 SER A N 1
ATOM 919 C CA . SER A 1 119 ? 2.180 -10.061 -14.171 1.00 78.56 119 SER A CA 1
ATOM 920 C C . SER A 1 119 ? 3.293 -9.105 -13.736 1.00 78.56 119 SER A C 1
ATOM 922 O O . SER A 1 119 ? 4.269 -9.545 -13.133 1.00 78.56 119 SER A O 1
ATOM 924 N N . MET A 1 120 ? 3.188 -7.814 -14.069 1.00 78.06 120 MET A N 1
ATOM 925 C CA . MET A 1 120 ? 4.175 -6.796 -13.706 1.00 78.06 120 MET A CA 1
ATOM 926 C C . MET A 1 120 ? 3.934 -6.197 -12.318 1.00 78.06 120 MET A C 1
ATOM 928 O O . MET A 1 120 ? 4.785 -5.453 -11.831 1.00 78.06 120 MET A O 1
ATOM 932 N N . ILE A 1 121 ? 2.796 -6.493 -11.678 1.00 77.81 121 ILE A N 1
ATOM 933 C CA . ILE A 1 121 ? 2.520 -6.034 -10.315 1.00 77.81 121 ILE A CA 1
ATOM 934 C C . ILE A 1 121 ? 3.545 -6.662 -9.365 1.00 77.81 121 ILE A C 1
ATOM 936 O O . ILE A 1 121 ? 3.680 -7.882 -9.297 1.00 77.81 121 ILE A O 1
ATOM 940 N N . SER A 1 122 ? 4.265 -5.812 -8.627 1.00 75.62 122 SER A N 1
ATOM 941 C CA . SER A 1 122 ? 5.203 -6.254 -7.592 1.00 75.62 122 SER A CA 1
ATOM 942 C C . SER A 1 122 ? 4.471 -7.115 -6.552 1.00 75.62 122 SER A C 1
ATOM 944 O O . SER A 1 122 ? 3.382 -6.726 -6.124 1.00 75.62 122 SER A O 1
ATOM 946 N N . PRO A 1 123 ? 5.049 -8.237 -6.085 1.00 77.38 123 PRO A N 1
ATOM 947 C CA . PRO A 1 123 ? 4.486 -9.010 -4.975 1.00 77.38 123 PRO A CA 1
ATOM 948 C C . PRO A 1 123 ? 4.266 -8.173 -3.707 1.00 77.38 123 PRO A C 1
ATOM 950 O O . PRO A 1 123 ? 3.374 -8.471 -2.921 1.00 77.38 123 PRO A O 1
ATOM 953 N N . ASP A 1 124 ? 5.055 -7.107 -3.544 1.00 74.56 124 ASP A N 1
ATOM 954 C CA . ASP A 1 124 ? 4.997 -6.193 -2.402 1.00 74.56 124 ASP A CA 1
ATOM 955 C C . ASP A 1 124 ? 4.016 -5.023 -2.631 1.00 74.56 124 ASP A C 1
ATOM 957 O O . ASP A 1 124 ? 3.959 -4.086 -1.832 1.00 74.56 124 ASP A O 1
ATOM 961 N N . ALA A 1 125 ? 3.280 -5.004 -3.750 1.00 79.50 125 ALA A N 1
ATOM 962 C CA . ALA A 1 125 ? 2.372 -3.912 -4.086 1.00 79.50 125 ALA A CA 1
ATOM 963 C C . ALA A 1 125 ? 1.125 -3.915 -3.197 1.00 79.50 125 ALA A C 1
ATOM 965 O O . ALA A 1 125 ? 0.364 -4.882 -3.149 1.00 79.50 125 ALA A O 1
ATOM 966 N N . VAL A 1 126 ? 0.865 -2.777 -2.552 1.00 80.31 126 VAL A N 1
ATOM 967 C CA . VAL A 1 126 ? -0.381 -2.550 -1.820 1.00 80.31 126 VAL A CA 1
ATOM 968 C C . VAL A 1 126 ? -1.486 -2.250 -2.829 1.00 80.31 126 VAL A C 1
ATOM 970 O O . VAL A 1 126 ? -1.457 -1.225 -3.512 1.00 80.31 126 VAL A O 1
ATOM 973 N N . ILE A 1 127 ? -2.454 -3.160 -2.942 1.00 82.50 127 ILE A N 1
ATOM 974 C CA . ILE A 1 127 ? -3.627 -2.983 -3.802 1.00 82.50 127 ILE A CA 1
ATOM 975 C C . ILE A 1 127 ? -4.617 -2.066 -3.088 1.00 82.50 127 ILE A C 1
ATOM 977 O O . ILE A 1 127 ? -5.176 -2.426 -2.057 1.00 82.50 127 ILE A O 1
ATOM 981 N N . ILE A 1 128 ? -4.859 -0.899 -3.677 1.00 79.88 128 ILE A N 1
ATOM 982 C CA . ILE A 1 128 ? -5.808 0.097 -3.172 1.00 79.88 128 ILE A CA 1
ATOM 983 C C . ILE A 1 128 ? -7.207 -0.227 -3.676 1.00 79.88 128 ILE A C 1
ATOM 985 O O . ILE A 1 128 ? -8.191 -0.192 -2.940 1.00 79.88 128 ILE A O 1
ATOM 989 N N . CYS A 1 129 ? -7.303 -0.537 -4.966 1.00 75.75 129 CYS A N 1
ATOM 990 C CA . CYS A 1 129 ? -8.560 -0.874 -5.599 1.00 75.75 129 CYS A CA 1
ATOM 991 C C . CYS A 1 129 ? -8.332 -1.918 -6.681 1.00 75.75 129 CYS A C 1
ATOM 993 O O . CYS A 1 129 ? -7.368 -1.851 -7.441 1.00 75.75 129 CYS A O 1
ATOM 995 N N . ARG A 1 130 ? -9.246 -2.876 -6.766 1.00 80.62 130 ARG A N 1
ATOM 996 C CA . ARG A 1 130 ? -9.294 -3.833 -7.858 1.00 80.62 130 ARG A CA 1
ATOM 997 C C . ARG A 1 130 ? -10.729 -3.978 -8.313 1.00 80.62 130 ARG A C 1
ATOM 999 O O . ARG A 1 130 ? -11.592 -4.333 -7.517 1.00 80.62 130 ARG A O 1
AT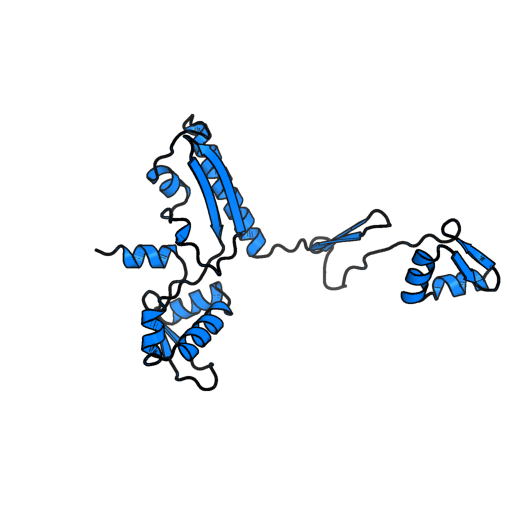OM 1006 N N . GLU A 1 131 ? -10.967 -3.736 -9.589 1.00 74.25 131 GLU A N 1
ATOM 1007 C CA . GLU A 1 131 ? -12.251 -3.983 -10.227 1.00 74.25 131 GLU A CA 1
ATOM 1008 C C . GLU A 1 131 ? -12.053 -5.048 -11.293 1.00 74.25 131 GLU A C 1
ATOM 1010 O O . GLU A 1 131 ? -11.184 -4.920 -12.153 1.00 74.25 131 GLU A O 1
ATOM 1015 N N . THR A 1 132 ? -12.830 -6.124 -11.203 1.00 74.06 132 THR A N 1
ATOM 1016 C CA . THR A 1 132 ? -12.770 -7.218 -12.172 1.00 74.06 132 THR A CA 1
ATOM 1017 C C . THR A 1 132 ? -14.067 -7.251 -12.961 1.00 74.06 132 THR A C 1
ATOM 1019 O O . THR A 1 132 ? -15.151 -7.278 -12.383 1.00 74.06 132 THR A O 1
ATOM 1022 N N . ILE A 1 133 ? -13.945 -7.240 -14.281 1.00 69.00 133 ILE A N 1
ATOM 1023 C CA . ILE A 1 133 ? -15.047 -7.335 -15.229 1.00 69.00 133 ILE A CA 1
ATOM 1024 C C . ILE A 1 133 ? -14.950 -8.713 -15.880 1.00 69.00 133 ILE A C 1
ATOM 1026 O O . ILE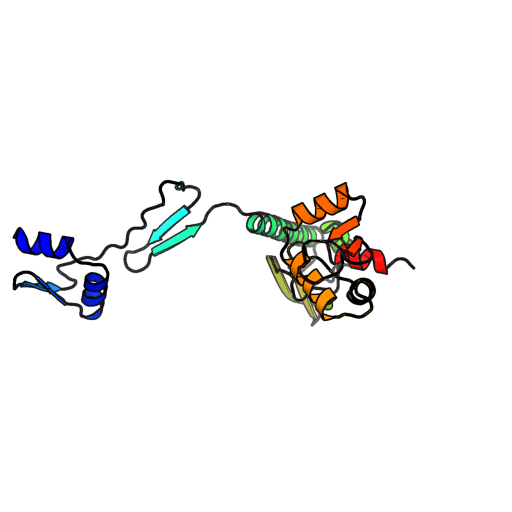 A 1 133 ? -13.956 -9.032 -16.530 1.00 69.00 133 ILE A O 1
ATOM 1030 N N . HIS A 1 134 ? -15.976 -9.536 -15.689 1.00 69.81 134 HIS A N 1
ATOM 1031 C CA . HIS A 1 134 ? -16.059 -10.886 -16.246 1.00 69.81 134 HIS A CA 1
ATOM 1032 C C . HIS A 1 134 ? -16.976 -10.926 -17.474 1.00 69.81 134 HIS A C 1
ATOM 1034 O O . HIS A 1 134 ? -17.906 -10.130 -17.581 1.00 69.81 134 HIS A O 1
ATOM 1040 N N . GLY A 1 135 ? -16.759 -11.900 -18.364 1.00 49.09 135 GLY A N 1
ATOM 1041 C CA . GLY A 1 135 ? -17.706 -12.235 -19.436 1.00 49.09 135 GLY A CA 1
ATOM 1042 C C . GLY A 1 135 ? -17.600 -11.373 -20.695 1.00 49.09 135 GLY A C 1
ATOM 1043 O O . GLY A 1 135 ? -18.483 -11.424 -21.546 1.00 49.09 135 GLY A O 1
ATOM 1044 N N . VAL A 1 136 ? -16.516 -10.614 -20.848 1.00 49.69 136 VAL A N 1
ATOM 1045 C CA . VAL A 1 136 ? -16.256 -9.779 -22.027 1.00 49.69 136 VAL A CA 1
ATOM 1046 C C . VAL A 1 136 ? -15.626 -10.657 -23.107 1.00 49.69 136 VAL A C 1
ATOM 1048 O O . VAL A 1 136 ? -14.450 -11.002 -23.013 1.00 49.69 136 VAL A O 1
ATOM 1051 N N . SER A 1 137 ? -16.411 -11.089 -24.098 1.00 47.41 137 SER A N 1
ATOM 1052 C CA . SER A 1 137 ? -15.961 -11.992 -25.178 1.00 47.41 137 SER A CA 1
ATOM 1053 C C . SER A 1 137 ? -15.302 -13.293 -24.683 1.00 47.41 137 SER A C 1
ATOM 1055 O O . SER A 1 137 ? -14.395 -13.821 -25.319 1.00 47.41 137 SER A O 1
ATOM 1057 N N . GLY A 1 138 ? -15.733 -13.806 -23.524 1.00 51.12 138 GLY A N 1
ATOM 1058 C CA . GLY A 1 138 ? -15.140 -14.988 -22.880 1.00 51.12 138 GLY A CA 1
ATOM 1059 C C . GLY A 1 138 ? -13.892 -14.708 -22.031 1.00 51.12 138 GLY A C 1
ATOM 1060 O O . GLY A 1 138 ? -13.360 -15.628 -21.414 1.00 51.12 138 GLY A O 1
ATOM 1061 N N . PHE A 1 139 ? -13.455 -13.452 -21.939 1.00 46.97 139 PHE A N 1
ATOM 1062 C CA . PHE A 1 139 ? -12.324 -13.016 -21.124 1.00 46.97 139 PHE A CA 1
ATOM 1063 C C . PHE A 1 139 ? -12.780 -12.329 -19.831 1.00 46.97 139 PHE A C 1
ATOM 1065 O O . PHE A 1 139 ? -13.932 -11.909 -19.674 1.00 46.97 139 PHE A O 1
ATOM 1072 N N . SER A 1 140 ? -11.854 -12.233 -18.877 1.00 54.69 140 SER A N 1
ATOM 1073 C CA . SER A 1 140 ? -12.007 -11.437 -17.659 1.00 54.69 140 SER A CA 1
ATOM 1074 C C . SER A 1 140 ? -10.879 -10.417 -17.584 1.00 54.69 140 SER A C 1
ATOM 1076 O O . SER A 1 140 ? -9.718 -10.768 -17.783 1.00 54.69 140 SER A O 1
ATOM 1078 N N . PHE A 1 141 ? -11.219 -9.172 -17.279 1.00 65.06 141 PHE A N 1
ATOM 1079 C CA . PHE A 1 141 ? -10.280 -8.063 -17.155 1.00 65.06 141 PHE A CA 1
ATOM 1080 C C . PHE A 1 141 ? -10.255 -7.585 -15.710 1.00 65.06 141 PHE A C 1
ATOM 1082 O O . PHE A 1 141 ? -11.306 -7.505 -15.082 1.00 65.06 141 PHE A O 1
ATOM 1089 N N . ALA A 1 142 ? 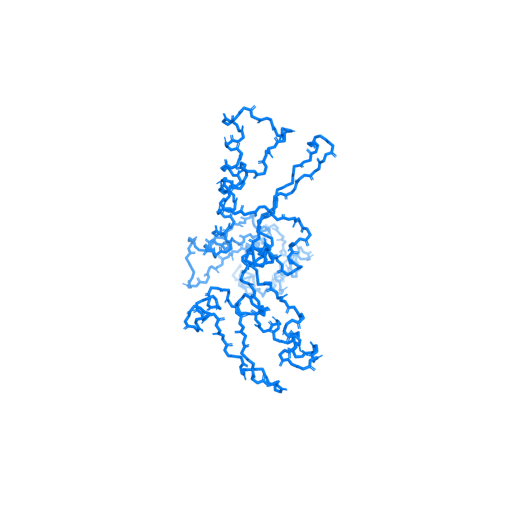-9.081 -7.240 -15.184 1.00 71.69 142 ALA A N 1
ATOM 1090 C CA . ALA A 1 142 ? -8.953 -6.655 -13.854 1.00 71.69 142 ALA A CA 1
ATOM 1091 C C . ALA A 1 142 ? -8.204 -5.324 -13.932 1.00 71.69 142 ALA A C 1
ATOM 1093 O O . ALA A 1 142 ? -7.009 -5.297 -14.221 1.00 71.69 142 ALA A O 1
ATOM 1094 N N . LEU A 1 143 ? -8.890 -4.224 -13.627 1.00 73.06 143 LEU A N 1
ATOM 1095 C CA . LEU A 1 143 ? -8.244 -2.944 -13.374 1.00 73.06 143 LEU A CA 1
ATOM 1096 C C . LEU A 1 143 ? -7.758 -2.951 -11.927 1.00 73.06 143 LEU A C 1
ATOM 1098 O O . LEU A 1 143 ? -8.561 -3.029 -10.999 1.00 73.06 143 LEU A O 1
ATOM 1102 N N . THR A 1 144 ? -6.442 -2.909 -11.733 1.00 75.81 144 THR A N 1
ATOM 1103 C CA . THR A 1 144 ? -5.830 -2.897 -10.400 1.00 75.81 144 THR A CA 1
ATOM 1104 C C . THR A 1 144 ? -5.085 -1.585 -10.217 1.00 75.81 144 THR A C 1
ATOM 1106 O O . THR A 1 144 ? -4.187 -1.268 -10.990 1.00 75.81 144 THR A O 1
ATOM 1109 N N . ILE A 1 145 ? -5.473 -0.828 -9.198 1.00 75.25 145 ILE A N 1
ATOM 1110 C CA . ILE A 1 145 ? -4.826 0.410 -8.783 1.00 75.25 145 ILE A CA 1
ATOM 1111 C C . ILE A 1 145 ? -4.078 0.100 -7.493 1.00 75.25 145 ILE A C 1
ATOM 1113 O O . ILE A 1 145 ? -4.664 -0.364 -6.512 1.00 75.25 145 ILE A O 1
ATOM 1117 N N . THR A 1 146 ? -2.772 0.321 -7.518 1.00 78.12 146 THR A N 1
ATOM 1118 C CA . THR A 1 146 ? -1.874 0.085 -6.388 1.00 78.12 146 THR A CA 1
ATOM 1119 C C . THR A 1 146 ? -1.299 1.403 -5.901 1.00 78.12 146 THR A C 1
ATOM 1121 O O . THR A 1 146 ? -1.199 2.357 -6.676 1.00 78.12 146 THR A O 1
ATOM 1124 N N . GLY A 1 147 ? -0.870 1.436 -4.642 1.00 76.75 147 GLY A N 1
ATOM 1125 C CA . GLY A 1 147 ? -0.043 2.534 -4.152 1.00 76.75 147 GLY A CA 1
ATOM 1126 C C . GLY A 1 147 ? 1.288 2.600 -4.907 1.00 76.75 147 GLY A C 1
ATOM 1127 O O . GLY A 1 147 ? 1.673 1.623 -5.572 1.00 76.75 147 GLY A O 1
ATOM 1128 N N . PRO A 1 148 ? 2.006 3.731 -4.826 1.00 74.56 148 PRO A N 1
ATOM 1129 C CA . PRO A 1 148 ? 3.356 3.840 -5.357 1.00 74.56 148 PRO A CA 1
ATOM 1130 C C . PRO A 1 148 ? 4.241 2.728 -4.784 1.00 74.56 148 PRO A C 1
ATOM 1132 O O . PRO A 1 148 ? 4.350 2.565 -3.569 1.00 74.56 148 PRO A O 1
ATOM 1135 N N . ASN A 1 149 ? 4.872 1.939 -5.653 1.00 82.12 149 ASN A N 1
ATOM 1136 C CA . ASN A 1 149 ? 5.703 0.813 -5.241 1.00 82.12 149 ASN A CA 1
ATOM 1137 C C . ASN A 1 149 ? 7.074 0.886 -5.910 1.00 82.12 149 ASN A C 1
ATOM 1139 O O . ASN A 1 149 ? 7.180 1.109 -7.118 1.00 82.12 149 ASN A O 1
ATOM 1143 N N . ILE A 1 150 ? 8.115 0.686 -5.103 1.00 88.88 150 ILE A N 1
ATOM 1144 C CA . ILE A 1 150 ? 9.496 0.688 -5.567 1.00 88.88 150 ILE A CA 1
ATOM 1145 C C . ILE A 1 150 ? 9.787 -0.641 -6.262 1.00 88.88 150 ILE A C 1
ATOM 1147 O O . ILE A 1 150 ? 9.662 -1.708 -5.667 1.00 88.88 150 ILE A O 1
ATOM 1151 N N . VAL A 1 151 ? 10.257 -0.569 -7.502 1.00 89.88 151 VAL A N 1
ATOM 1152 C CA . VAL A 1 151 ? 10.726 -1.733 -8.256 1.00 89.88 151 VAL A CA 1
ATOM 1153 C C . VAL A 1 151 ? 12.244 -1.766 -8.231 1.00 89.88 151 VAL A C 1
ATOM 1155 O O . VAL A 1 151 ? 12.900 -0.755 -8.473 1.00 89.88 151 VAL A O 1
ATOM 1158 N N . PHE A 1 152 ? 12.813 -2.935 -7.959 1.00 90.75 152 PHE A N 1
ATOM 1159 C CA . PHE A 1 152 ? 14.257 -3.130 -7.861 1.00 90.75 152 PHE A CA 1
ATOM 1160 C C . PHE A 1 152 ? 14.777 -3.921 -9.058 1.00 90.75 152 PHE A C 1
ATOM 1162 O O . PHE A 1 152 ? 14.227 -4.969 -9.397 1.00 90.75 152 PHE A O 1
ATOM 1169 N N . ASP A 1 153 ? 15.880 -3.471 -9.658 1.00 90.88 153 ASP A N 1
ATOM 1170 C CA . ASP A 1 153 ? 16.651 -4.318 -10.565 1.00 90.88 153 ASP A CA 1
ATOM 1171 C C . ASP A 1 153 ? 17.667 -5.109 -9.739 1.00 90.88 153 ASP A C 1
ATOM 1173 O O . ASP A 1 153 ? 18.786 -4.662 -9.469 1.00 90.88 153 ASP A O 1
ATOM 1177 N N . PHE A 1 154 ? 17.246 -6.298 -9.307 1.00 88.31 154 PHE A N 1
ATOM 1178 C CA . PHE A 1 154 ? 18.029 -7.126 -8.396 1.00 88.31 154 PHE A CA 1
ATOM 1179 C C . PHE A 1 154 ? 19.409 -7.493 -8.960 1.00 88.31 154 PHE A C 1
ATOM 1181 O O . PHE A 1 154 ? 20.375 -7.566 -8.207 1.00 88.31 154 PHE A O 1
ATOM 1188 N N . GLY A 1 155 ? 19.540 -7.657 -10.282 1.00 89.69 155 GLY A N 1
ATOM 1189 C CA . GLY A 1 155 ? 20.831 -7.942 -10.910 1.00 89.69 155 GLY A CA 1
ATOM 1190 C C . GLY A 1 155 ? 21.827 -6.803 -10.697 1.00 89.69 155 GLY A C 1
ATOM 1191 O O . GLY A 1 155 ? 22.966 -7.035 -10.290 1.00 89.69 155 GLY A O 1
ATOM 1192 N N . SER A 1 156 ? 21.378 -5.565 -10.903 1.00 91.25 156 SER A N 1
ATOM 1193 C CA . SER A 1 156 ? 22.211 -4.377 -10.699 1.00 91.25 156 SER A CA 1
ATOM 1194 C C . SER A 1 156 ? 22.524 -4.106 -9.217 1.00 91.25 156 SER A C 1
ATOM 1196 O O . SER A 1 156 ? 23.646 -3.727 -8.883 1.00 91.25 156 SER A O 1
ATOM 1198 N N . ILE A 1 157 ? 21.578 -4.370 -8.309 1.00 92.44 157 ILE A N 1
ATOM 1199 C CA . ILE A 1 157 ? 21.789 -4.222 -6.862 1.00 92.44 157 ILE A CA 1
ATOM 1200 C C . ILE A 1 157 ? 22.793 -5.251 -6.352 1.00 92.44 157 ILE A C 1
ATOM 1202 O O . ILE A 1 157 ? 23.696 -4.919 -5.589 1.00 92.44 157 ILE A O 1
ATOM 1206 N N . THR A 1 158 ? 22.683 -6.501 -6.791 1.00 92.12 158 THR A N 1
ATOM 1207 C CA . THR A 1 158 ? 23.623 -7.554 -6.404 1.00 92.12 158 THR A CA 1
ATOM 1208 C C . THR A 1 158 ? 25.048 -7.236 -6.866 1.00 92.12 158 THR A C 1
ATOM 1210 O O . THR A 1 158 ? 26.006 -7.536 -6.149 1.00 92.12 158 THR A O 1
ATOM 1213 N N . GLN A 1 159 ? 25.215 -6.554 -8.006 1.00 92.19 159 GLN A N 1
ATOM 1214 C CA . GLN A 1 159 ? 26.523 -6.071 -8.463 1.00 92.19 159 GLN A CA 1
ATOM 1215 C C . GLN A 1 159 ? 27.135 -5.009 -7.535 1.00 92.19 159 GLN A C 1
ATOM 1217 O O . GLN A 1 159 ? 28.352 -5.030 -7.347 1.00 92.19 159 GLN A O 1
ATOM 1222 N N . LEU A 1 160 ? 26.333 -4.146 -6.891 1.00 91.62 160 LEU A N 1
ATOM 1223 C CA . LEU A 1 160 ? 26.838 -3.188 -5.887 1.00 91.62 160 LEU A CA 1
ATOM 1224 C C . LEU A 1 160 ? 27.547 -3.884 -4.725 1.00 91.62 160 LEU A C 1
ATOM 1226 O O . LEU A 1 160 ? 28.501 -3.353 -4.161 1.00 91.62 160 LEU A O 1
ATOM 1230 N N . PHE A 1 161 ? 27.101 -5.093 -4.395 1.00 91.25 161 PHE A N 1
ATOM 1231 C CA . PHE A 1 161 ? 27.649 -5.897 -3.312 1.00 91.25 161 PHE A CA 1
ATOM 1232 C C . PHE A 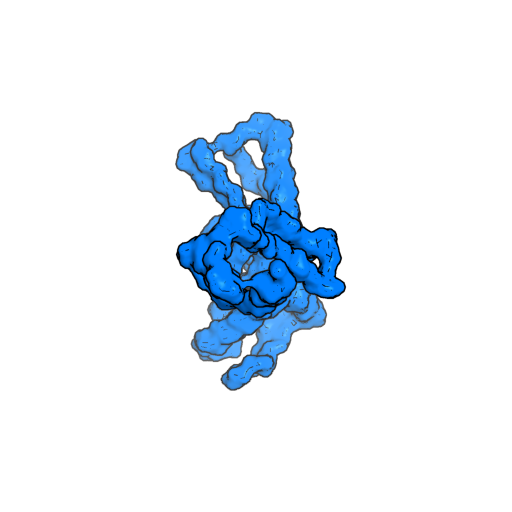1 161 ? 28.513 -7.060 -3.806 1.00 91.25 161 PHE A C 1
ATOM 1234 O O . PHE A 1 161 ? 28.641 -8.063 -3.104 1.00 91.25 161 PHE A O 1
ATOM 1241 N N . GLN A 1 162 ? 29.098 -6.948 -5.005 1.00 89.19 162 GLN A N 1
ATOM 1242 C CA . GLN A 1 162 ? 30.007 -7.952 -5.577 1.00 89.19 162 GLN A CA 1
ATOM 1243 C C . GLN A 1 162 ? 29.407 -9.373 -5.621 1.00 89.19 162 GLN A C 1
ATOM 1245 O O . GLN A 1 162 ? 30.115 -10.361 -5.437 1.00 89.19 162 GLN A O 1
ATOM 1250 N N . GLY A 1 163 ? 28.094 -9.500 -5.831 1.00 88.81 163 GLY A N 1
ATOM 1251 C CA . GLY A 1 163 ? 27.411 -10.798 -5.846 1.00 88.81 163 GLY A CA 1
ATOM 1252 C C . GLY A 1 163 ? 26.774 -11.215 -4.516 1.00 88.81 163 GLY A C 1
ATOM 1253 O O . GLY A 1 163 ? 26.169 -12.284 -4.442 1.00 88.81 163 GLY A O 1
ATOM 1254 N N . ASN A 1 164 ? 26.880 -10.412 -3.453 1.00 91.19 164 ASN A N 1
ATOM 1255 C CA . ASN A 1 164 ? 26.326 -10.775 -2.150 1.00 91.19 164 ASN A CA 1
ATOM 1256 C C . ASN A 1 164 ? 24.809 -10.520 -2.067 1.00 91.19 164 ASN A C 1
ATOM 1258 O O . ASN A 1 164 ? 24.352 -9.437 -1.696 1.00 91.19 164 ASN A O 1
ATOM 1262 N N . ASN A 1 165 ? 24.032 -11.575 -2.328 1.00 91.69 165 ASN A N 1
ATOM 1263 C CA . ASN A 1 165 ? 22.567 -11.548 -2.276 1.00 91.69 165 ASN A CA 1
ATOM 1264 C C . ASN A 1 165 ? 22.000 -11.149 -0.903 1.00 91.69 165 ASN A C 1
ATOM 1266 O O . ASN A 1 165 ? 20.934 -10.546 -0.843 1.00 91.69 165 ASN A O 1
ATOM 1270 N N . LYS A 1 166 ? 22.690 -11.448 0.209 1.00 90.94 166 LYS A N 1
ATOM 1271 C CA . LYS A 1 166 ? 22.197 -11.070 1.546 1.00 90.94 166 LYS A CA 1
ATOM 1272 C C . LYS A 1 166 ? 22.237 -9.559 1.750 1.00 90.94 166 LYS A C 1
ATOM 1274 O O . LYS A 1 166 ? 21.316 -9.000 2.335 1.00 90.94 166 LYS A O 1
ATOM 1279 N N . HIS A 1 167 ? 23.289 -8.902 1.265 1.00 91.44 167 HIS A N 1
ATOM 1280 C CA . HIS A 1 167 ? 23.387 -7.443 1.323 1.00 91.44 167 HIS A CA 1
ATOM 1281 C C . HIS A 1 167 ? 22.392 -6.785 0.359 1.00 91.44 167 HIS A C 1
ATOM 1283 O O . HIS A 1 167 ? 21.733 -5.818 0.730 1.00 91.44 167 HIS A O 1
ATOM 1289 N N . ALA A 1 168 ? 22.205 -7.362 -0.832 1.00 91.25 168 ALA A N 1
ATOM 1290 C CA . ALA A 1 168 ? 21.190 -6.910 -1.783 1.00 91.25 168 ALA A CA 1
ATOM 1291 C C . ALA A 1 168 ? 19.766 -6.958 -1.193 1.00 91.25 168 ALA A C 1
ATOM 1293 O O . ALA A 1 168 ? 19.037 -5.969 -1.264 1.00 91.25 168 ALA A O 1
ATOM 1294 N N . GLU A 1 169 ? 19.388 -8.066 -0.548 1.00 91.19 169 GLU A N 1
ATOM 1295 C CA . GLU A 1 169 ? 18.078 -8.202 0.109 1.00 91.19 169 GLU A CA 1
ATOM 1296 C C . GLU A 1 169 ? 17.924 -7.276 1.319 1.00 91.19 169 GLU A C 1
ATOM 1298 O O . GLU A 1 169 ? 16.853 -6.711 1.551 1.00 91.19 169 GLU A O 1
ATOM 1303 N N . ALA A 1 170 ? 18.992 -7.065 2.089 1.00 91.12 170 ALA A N 1
ATOM 1304 C CA . ALA A 1 170 ? 18.965 -6.119 3.197 1.00 91.12 170 ALA A CA 1
ATOM 1305 C C . ALA A 1 170 ? 18.778 -4.672 2.714 1.00 91.12 170 ALA A C 1
ATOM 1307 O O . ALA A 1 170 ? 17.988 -3.933 3.302 1.00 91.12 170 ALA A O 1
ATOM 1308 N N . LEU A 1 171 ? 19.438 -4.282 1.616 1.00 92.06 171 LEU A N 1
ATOM 1309 C CA . LEU A 1 171 ? 19.227 -2.983 0.983 1.00 92.06 171 LEU A CA 1
ATOM 1310 C C . LEU A 1 171 ? 17.788 -2.838 0.477 1.00 92.06 171 LEU A C 1
ATOM 1312 O O . LEU A 1 171 ? 17.161 -1.806 0.716 1.00 92.06 171 LEU A O 1
ATOM 1316 N N . ARG A 1 172 ? 17.247 -3.871 -0.179 1.00 90.94 172 ARG A N 1
ATOM 1317 C CA . ARG A 1 172 ? 15.848 -3.892 -0.627 1.00 90.94 172 ARG A CA 1
ATOM 1318 C C . ARG A 1 172 ? 14.893 -3.699 0.547 1.00 90.94 172 ARG A C 1
ATOM 1320 O O . ARG A 1 172 ? 14.035 -2.825 0.492 1.00 90.94 172 ARG A O 1
ATOM 1327 N N . THR A 1 173 ? 15.080 -4.464 1.619 1.00 89.81 173 THR A N 1
ATOM 1328 C CA . THR A 1 173 ? 14.251 -4.383 2.831 1.00 89.81 173 THR A CA 1
ATOM 1329 C C . THR A 1 173 ? 14.311 -2.987 3.447 1.00 89.81 173 THR A C 1
ATOM 1331 O O . THR A 1 173 ? 13.283 -2.408 3.789 1.00 89.81 173 THR A O 1
ATOM 1334 N N . TYR A 1 174 ? 15.509 -2.407 3.533 1.00 91.00 174 TYR A N 1
ATOM 1335 C CA . TYR A 1 174 ? 15.695 -1.047 4.020 1.00 91.00 174 TYR A CA 1
ATOM 1336 C C . TYR A 1 174 ? 14.953 -0.019 3.164 1.00 91.00 174 TYR A C 1
ATOM 1338 O O . TYR A 1 174 ? 14.207 0.793 3.706 1.00 91.00 174 TYR A O 1
ATOM 1346 N N . LEU A 1 175 ? 15.100 -0.071 1.840 1.00 90.69 175 LEU A N 1
ATOM 1347 C CA . LEU A 1 175 ? 14.458 0.878 0.930 1.00 90.69 175 LEU A CA 1
ATOM 1348 C C . LEU A 1 175 ? 12.932 0.716 0.904 1.00 90.69 175 LEU A C 1
ATOM 1350 O O . LEU A 1 175 ? 12.232 1.721 0.852 1.00 90.69 175 LEU A O 1
ATOM 1354 N N . LEU A 1 176 ? 12.415 -0.513 1.016 1.00 87.94 176 LEU A N 1
ATOM 1355 C CA . LEU A 1 176 ? 10.978 -0.780 1.164 1.00 87.94 176 LEU A CA 1
ATOM 1356 C C . LEU A 1 176 ? 10.407 -0.283 2.498 1.00 87.94 176 LEU A C 1
ATOM 1358 O O . LEU A 1 176 ? 9.234 0.064 2.562 1.00 87.94 176 LEU A O 1
ATOM 1362 N N . SER A 1 177 ? 11.217 -0.223 3.559 1.00 87.94 177 SER A N 1
ATOM 1363 C CA . SER A 1 177 ? 10.787 0.300 4.866 1.00 87.94 177 SER A CA 1
ATOM 1364 C C . SER A 1 177 ? 10.680 1.828 4.914 1.00 87.94 177 SER A C 1
ATOM 1366 O O . SER A 1 177 ? 10.200 2.397 5.897 1.00 87.94 177 SER A O 1
ATOM 1368 N N . ARG A 1 178 ? 11.165 2.514 3.874 1.00 87.50 178 ARG A N 1
ATOM 1369 C CA . ARG A 1 178 ? 11.191 3.971 3.814 1.00 87.50 178 ARG A CA 1
ATOM 1370 C C . ARG A 1 178 ? 9.884 4.526 3.273 1.00 87.50 178 ARG A C 1
ATOM 1372 O O . ARG A 1 178 ? 9.289 3.987 2.350 1.00 87.50 178 ARG A O 1
ATOM 1379 N N . ASP A 1 179 ? 9.508 5.681 3.809 1.00 88.38 179 ASP A N 1
ATOM 1380 C CA . ASP A 1 179 ? 8.429 6.492 3.256 1.00 88.38 179 ASP A CA 1
ATOM 1381 C C . ASP A 1 179 ? 8.712 6.856 1.789 1.00 88.38 179 ASP A C 1
ATOM 1383 O O . ASP A 1 179 ? 9.783 7.387 1.465 1.00 88.38 179 ASP A O 1
ATOM 1387 N N . HIS A 1 180 ? 7.747 6.563 0.915 1.00 88.81 180 HIS A N 1
ATOM 1388 C CA . HIS A 1 180 ? 7.893 6.698 -0.531 1.00 88.81 180 HIS A CA 1
ATOM 1389 C C . HIS A 1 180 ? 8.156 8.150 -0.956 1.00 88.81 180 HIS A C 1
ATOM 1391 O O . HIS A 1 180 ? 9.060 8.424 -1.750 1.00 88.81 180 HIS A O 1
ATOM 1397 N N . SER A 1 181 ? 7.399 9.094 -0.392 1.00 87.00 181 SER A N 1
ATOM 1398 C CA . SER A 1 181 ? 7.486 10.521 -0.705 1.00 87.00 181 SER A CA 1
ATOM 1399 C C . SER A 1 181 ? 8.829 11.110 -0.276 1.00 87.00 181 SER A C 1
ATOM 1401 O O . SER A 1 181 ? 9.486 11.796 -1.063 1.00 87.00 181 SER A O 1
ATOM 1403 N N . LYS A 1 182 ? 9.305 10.772 0.928 1.00 90.31 182 LYS A N 1
ATOM 1404 C CA . LYS A 1 182 ? 10.634 11.182 1.406 1.00 90.31 182 LYS A CA 1
ATOM 1405 C C . LYS A 1 182 ? 11.748 10.601 0.549 1.00 90.31 182 LYS A C 1
ATOM 1407 O O . LYS A 1 182 ? 12.659 11.334 0.171 1.00 90.31 182 LYS A O 1
ATOM 1412 N N . LEU A 1 183 ? 11.673 9.311 0.217 1.00 90.88 183 LEU A N 1
ATOM 1413 C CA . LEU A 1 183 ? 12.681 8.664 -0.621 1.00 90.88 183 LEU A CA 1
ATOM 1414 C C . LEU A 1 183 ? 12.753 9.323 -2.006 1.00 90.88 183 LEU A C 1
ATOM 1416 O O . LEU A 1 183 ? 13.840 9.622 -2.499 1.00 90.88 183 LEU A O 1
ATOM 1420 N N . LYS A 1 184 ? 11.598 9.628 -2.608 1.00 91.31 184 LYS A N 1
ATOM 1421 C CA . LYS A 1 184 ? 11.512 10.375 -3.868 1.00 91.31 184 LYS A CA 1
ATOM 1422 C C . LYS A 1 184 ? 12.185 11.746 -3.770 1.00 91.31 184 LYS A C 1
ATOM 1424 O O . LYS A 1 184 ? 12.973 12.092 -4.650 1.00 91.31 184 LYS A O 1
ATOM 1429 N N . SER A 1 185 ? 11.913 12.517 -2.716 1.00 92.12 185 SER A N 1
ATOM 1430 C CA . SER A 1 185 ? 12.555 13.820 -2.500 1.00 92.12 185 SER A CA 1
ATOM 1431 C C . SER A 1 185 ? 14.070 13.708 -2.319 1.00 92.12 185 SER A C 1
ATOM 1433 O O . SER A 1 185 ? 14.809 14.523 -2.865 1.00 92.12 185 SER A O 1
ATOM 1435 N N . GLU A 1 186 ? 14.557 12.686 -1.615 1.00 93.25 186 GLU A N 1
ATOM 1436 C CA . GLU A 1 186 ? 15.996 12.450 -1.452 1.00 93.25 186 GLU A CA 1
ATOM 1437 C C . GLU A 1 186 ? 16.688 12.163 -2.782 1.00 93.25 186 GLU A C 1
ATOM 1439 O O . GLU A 1 186 ? 17.721 12.765 -3.077 1.00 93.25 186 GLU A O 1
ATOM 1444 N N . PHE A 1 187 ? 16.089 11.323 -3.630 1.00 94.56 187 PHE A N 1
ATOM 1445 C CA . PHE A 1 187 ? 16.596 11.110 -4.982 1.00 94.56 187 PHE A CA 1
ATOM 1446 C C . PHE A 1 187 ? 16.583 12.397 -5.812 1.00 94.56 187 PHE A C 1
ATOM 1448 O O . PHE A 1 187 ? 17.524 12.635 -6.563 1.00 94.56 187 PHE A O 1
ATOM 1455 N N . GLN A 1 188 ? 15.570 13.255 -5.680 1.00 91.94 188 GLN A N 1
ATOM 1456 C CA . GLN A 1 188 ? 15.538 14.542 -6.387 1.00 91.94 188 GLN A CA 1
ATOM 1457 C C . GLN A 1 188 ? 16.673 15.472 -5.940 1.00 91.94 188 GLN A C 1
ATOM 1459 O O . GLN A 1 188 ? 17.387 16.018 -6.782 1.00 91.94 188 GLN A O 1
ATOM 1464 N N . VAL A 1 189 ? 16.884 15.610 -4.627 1.00 94.81 189 VAL A N 1
ATOM 1465 C CA . VAL A 1 189 ? 17.978 16.413 -4.054 1.00 94.81 189 VAL A CA 1
ATOM 1466 C C . VAL A 1 189 ? 19.340 15.859 -4.479 1.00 94.81 189 VAL A C 1
ATOM 1468 O O . VAL A 1 189 ? 20.231 16.613 -4.869 1.00 94.81 189 VAL A O 1
ATOM 1471 N N . GLY A 1 190 ? 19.483 14.535 -4.472 1.00 91.81 190 GLY A N 1
ATOM 1472 C CA . GLY A 1 190 ? 20.692 13.824 -4.874 1.00 91.81 190 GLY A CA 1
ATOM 1473 C C . GLY A 1 190 ? 20.876 13.651 -6.386 1.00 91.81 190 GLY A C 1
ATOM 1474 O O . GLY A 1 190 ? 21.743 12.886 -6.805 1.00 91.81 190 GLY A O 1
ATOM 1475 N N . LYS A 1 191 ? 20.080 14.333 -7.226 1.00 93.56 191 LYS A N 1
ATOM 1476 C CA . LYS A 1 191 ? 20.132 14.244 -8.702 1.00 93.56 191 LYS A CA 1
ATOM 1477 C C . LYS A 1 191 ? 20.079 12.799 -9.226 1.00 93.56 191 LYS A C 1
ATOM 1479 O O . LYS A 1 191 ? 20.848 12.409 -10.100 1.00 93.56 191 LYS A O 1
ATOM 1484 N N . GLY A 1 192 ? 19.174 12.004 -8.667 1.00 91.75 192 GLY A N 1
ATOM 1485 C CA . GLY A 1 192 ? 18.965 10.598 -9.002 1.00 91.75 192 GLY A CA 1
ATOM 1486 C C . GLY A 1 192 ? 19.841 9.622 -8.218 1.00 91.75 192 GLY A C 1
ATOM 1487 O O . GLY A 1 192 ? 19.748 8.424 -8.467 1.00 91.75 192 GLY A O 1
ATOM 1488 N N . LYS A 1 193 ? 20.656 10.083 -7.260 1.00 95.06 193 LYS A N 1
ATOM 1489 C CA . LYS A 1 193 ? 21.528 9.220 -6.450 1.00 95.06 193 LYS A CA 1
ATOM 1490 C C . LYS A 1 193 ? 21.345 9.456 -4.959 1.00 95.06 193 LYS A C 1
ATOM 1492 O O . LYS A 1 193 ? 21.241 10.597 -4.525 1.00 95.06 193 LYS A O 1
ATOM 1497 N N . ILE A 1 194 ? 21.372 8.385 -4.176 1.00 95.25 194 ILE A N 1
ATOM 1498 C CA . ILE A 1 194 ? 21.436 8.450 -2.713 1.00 95.25 194 ILE A CA 1
ATOM 1499 C C . ILE A 1 194 ? 22.548 7.539 -2.209 1.00 95.25 194 ILE A C 1
ATOM 1501 O O . ILE A 1 194 ? 22.784 6.467 -2.765 1.00 95.25 194 ILE A O 1
ATOM 1505 N N . LYS A 1 195 ? 23.215 7.956 -1.137 1.00 93.56 195 LYS A N 1
ATOM 1506 C CA . LYS A 1 195 ? 24.229 7.148 -0.464 1.00 93.56 195 LYS A CA 1
ATOM 1507 C C . LYS A 1 195 ? 23.594 6.413 0.709 1.00 93.56 195 LYS A C 1
ATOM 1509 O O . LYS A 1 195 ? 22.967 7.043 1.557 1.00 93.56 195 LYS A O 1
ATOM 1514 N N . VAL A 1 196 ? 23.759 5.094 0.764 1.00 91.50 196 VAL A N 1
ATOM 1515 C CA . VAL A 1 196 ? 23.240 4.253 1.849 1.00 91.50 196 VAL A CA 1
ATOM 1516 C C . VAL A 1 196 ? 24.406 3.751 2.692 1.00 91.50 196 VAL A C 1
ATOM 1518 O O . VAL A 1 196 ? 25.202 2.933 2.240 1.00 91.50 196 VAL A O 1
ATOM 1521 N N . GLU A 1 197 ? 24.499 4.256 3.923 1.00 89.19 197 GLU A N 1
ATOM 1522 C CA . GLU A 1 197 ? 25.573 3.936 4.882 1.00 89.19 197 GLU A CA 1
ATOM 1523 C C . GLU A 1 197 ? 25.064 3.393 6.229 1.00 89.19 197 GLU A C 1
ATOM 1525 O O . GLU A 1 197 ? 25.847 2.979 7.077 1.00 89.19 197 GLU A O 1
ATOM 1530 N N . CYS A 1 198 ? 23.746 3.366 6.440 1.00 79.00 198 CYS A N 1
ATOM 1531 C CA . CYS A 1 198 ? 23.139 3.016 7.729 1.00 79.00 198 CYS A CA 1
ATOM 1532 C C . CYS A 1 198 ? 22.978 1.503 7.976 1.00 79.00 198 CYS A C 1
ATOM 1534 O O . CYS A 1 198 ? 22.489 1.101 9.033 1.00 79.00 198 CYS A O 1
ATOM 1536 N N . LEU A 1 199 ? 23.380 0.654 7.025 1.00 84.44 199 LEU A N 1
ATOM 1537 C CA . LEU A 1 199 ? 23.259 -0.799 7.135 1.00 84.44 199 LEU A CA 1
ATOM 1538 C C . LEU A 1 199 ? 24.465 -1.374 7.886 1.00 84.44 199 LEU A C 1
ATOM 1540 O O . LEU A 1 199 ? 25.569 -1.464 7.350 1.00 84.44 199 LEU A O 1
ATOM 1544 N N . GLN A 1 200 ? 24.251 -1.772 9.143 1.00 79.75 200 GLN A N 1
ATOM 1545 C CA . GLN A 1 200 ? 25.309 -2.349 9.976 1.00 79.75 200 GLN A CA 1
ATOM 1546 C C . GLN A 1 200 ? 25.937 -3.584 9.314 1.00 79.75 200 GLN A C 1
ATOM 1548 O O . GLN A 1 200 ? 25.241 -4.516 8.911 1.00 79.75 200 GLN A O 1
ATOM 1553 N N . GLY A 1 201 ? 27.271 -3.594 9.229 1.00 80.62 201 GLY A N 1
ATOM 1554 C CA . GLY A 1 201 ? 28.038 -4.699 8.648 1.00 80.62 201 GLY A CA 1
ATOM 1555 C C . GLY A 1 201 ? 28.051 -4.744 7.116 1.00 80.62 201 GLY A C 1
ATOM 1556 O O . GLY A 1 201 ? 28.518 -5.734 6.557 1.00 80.62 201 GLY A O 1
ATOM 1557 N N . GLN A 1 202 ? 27.564 -3.701 6.434 1.00 86.25 202 GLN A N 1
ATOM 1558 C CA . GLN A 1 202 ? 27.519 -3.630 4.972 1.00 86.25 202 GLN A CA 1
ATOM 1559 C C . GLN A 1 202 ? 28.348 -2.460 4.434 1.00 86.25 202 GLN A C 1
ATOM 1561 O O . GLN A 1 202 ? 28.516 -1.454 5.127 1.00 86.25 202 GLN A O 1
ATOM 1566 N N . PRO A 1 203 ? 28.896 -2.575 3.210 1.00 87.25 203 PRO A N 1
ATOM 1567 C CA . PRO A 1 203 ? 29.615 -1.473 2.592 1.00 87.25 203 PRO A CA 1
ATOM 1568 C C . PRO A 1 203 ? 28.659 -0.326 2.261 1.00 87.25 203 PRO A C 1
ATOM 1570 O O . PRO A 1 203 ? 27.493 -0.540 1.927 1.00 87.25 203 PRO A O 1
ATOM 1573 N N . VAL A 1 204 ? 29.192 0.892 2.308 1.00 91.00 204 VAL A N 1
ATOM 1574 C CA . VAL A 1 204 ? 28.506 2.083 1.804 1.00 91.00 204 VAL A CA 1
ATOM 1575 C C . VAL A 1 204 ? 28.298 1.926 0.300 1.00 91.00 204 VAL A C 1
ATOM 1577 O O . VAL A 1 204 ? 29.260 1.672 -0.428 1.00 91.00 204 VAL A O 1
ATOM 1580 N N . VAL A 1 205 ? 27.061 2.094 -0.166 1.00 93.12 205 VAL A N 1
ATOM 1581 C CA . VAL A 1 205 ? 26.714 1.981 -1.590 1.00 93.12 205 VAL A CA 1
ATOM 1582 C C . VAL A 1 205 ? 25.973 3.215 -2.087 1.00 93.12 205 VAL A C 1
ATOM 1584 O O . VAL A 1 205 ? 25.125 3.772 -1.388 1.00 93.12 205 VAL A O 1
ATOM 1587 N N . ASP A 1 206 ? 26.276 3.618 -3.319 1.00 94.06 206 ASP A N 1
ATOM 1588 C CA . ASP A 1 206 ? 25.534 4.658 -4.026 1.00 94.06 206 ASP A CA 1
ATOM 1589 C C . ASP A 1 206 ? 24.414 4.005 -4.848 1.00 94.06 206 ASP A C 1
ATOM 1591 O O . ASP A 1 206 ? 24.644 3.277 -5.819 1.00 94.06 206 ASP A O 1
ATOM 1595 N N . VAL A 1 207 ? 23.174 4.255 -4.439 1.00 95.06 207 VAL A N 1
ATOM 1596 C CA . VAL A 1 207 ? 21.966 3.762 -5.100 1.00 95.06 207 VAL A CA 1
ATOM 1597 C C . VAL A 1 207 ? 21.516 4.794 -6.131 1.00 95.06 207 VAL A C 1
ATOM 1599 O O . VAL A 1 207 ? 21.491 5.988 -5.845 1.00 95.06 207 VAL A O 1
ATOM 1602 N N . GLU A 1 208 ? 21.160 4.346 -7.335 1.00 95.00 208 GLU A N 1
ATOM 1603 C CA . GLU A 1 208 ? 20.878 5.198 -8.490 1.00 95.00 208 GLU A CA 1
ATOM 1604 C C . GLU A 1 208 ? 19.492 4.866 -9.045 1.00 95.00 208 GLU A C 1
ATOM 1606 O O . GLU A 1 208 ? 19.178 3.707 -9.336 1.00 95.00 208 GLU A O 1
ATOM 1611 N N . LEU A 1 209 ? 18.661 5.896 -9.168 1.00 93.81 209 LEU A N 1
ATOM 1612 C CA . LEU A 1 209 ? 17.314 5.813 -9.710 1.00 93.81 209 LEU A CA 1
ATOM 1613 C C . LEU A 1 209 ? 17.375 5.629 -11.229 1.00 93.81 209 LEU A C 1
ATOM 1615 O O . LEU A 1 209 ? 18.149 6.295 -11.911 1.00 93.81 209 LEU A O 1
ATOM 1619 N N . GLY A 1 210 ? 16.574 4.709 -11.761 1.00 90.69 210 GLY A N 1
ATOM 1620 C CA . GLY A 1 210 ? 16.614 4.332 -13.176 1.00 90.69 210 GLY A CA 1
ATOM 1621 C C . GLY A 1 210 ? 17.643 3.248 -13.513 1.00 90.69 210 GLY A C 1
ATOM 1622 O O . GLY A 1 210 ? 17.695 2.799 -14.654 1.00 90.69 210 GLY A O 1
ATOM 1623 N N . LYS A 1 211 ? 18.451 2.822 -12.532 1.00 92.12 211 LYS A N 1
ATOM 1624 C CA . LYS A 1 211 ? 19.433 1.740 -12.676 1.00 92.12 211 LYS A CA 1
ATOM 1625 C C . LYS A 1 211 ? 19.247 0.667 -11.612 1.00 92.12 211 LYS A C 1
ATOM 1627 O O . LYS A 1 211 ? 18.972 -0.473 -11.953 1.00 92.12 211 LYS A O 1
ATOM 1632 N N . HIS A 1 212 ? 19.387 1.039 -10.339 1.00 94.31 212 HIS A N 1
ATOM 1633 C CA . HIS A 1 212 ? 19.267 0.117 -9.207 1.00 94.31 212 HIS A CA 1
ATOM 1634 C C . HIS A 1 212 ? 17.808 -0.070 -8.782 1.00 94.31 212 HIS A C 1
ATOM 1636 O O . HIS A 1 212 ? 17.382 -1.180 -8.467 1.00 94.31 212 HIS A O 1
ATOM 1642 N N . LEU A 1 213 ? 17.029 1.013 -8.802 1.00 93.31 213 LEU A N 1
ATOM 1643 C CA . LEU A 1 213 ? 15.605 0.990 -8.485 1.00 93.31 213 LEU A CA 1
ATOM 1644 C C . LEU A 1 213 ? 14.812 2.022 -9.280 1.00 93.31 213 LEU A C 1
ATOM 1646 O O . LEU A 1 213 ? 15.366 2.959 -9.857 1.00 93.31 213 LEU A O 1
ATOM 1650 N N . PHE A 1 214 ? 13.497 1.861 -9.240 1.00 92.25 214 PHE A N 1
ATOM 1651 C CA . PHE A 1 214 ? 12.499 2.688 -9.899 1.00 92.25 214 PHE A CA 1
ATOM 1652 C C . PHE A 1 214 ? 11.387 2.990 -8.898 1.00 92.25 214 PHE A C 1
ATOM 1654 O O . PHE A 1 214 ? 11.008 2.117 -8.121 1.00 92.25 214 PHE A O 1
ATOM 1661 N N . LEU A 1 215 ? 10.861 4.216 -8.895 1.00 89.56 215 LEU A N 1
ATOM 1662 C CA . LEU A 1 215 ? 9.810 4.616 -7.948 1.00 89.56 215 LEU A CA 1
ATOM 1663 C C . LEU A 1 215 ? 8.420 4.110 -8.355 1.00 89.56 215 LEU A C 1
ATOM 1665 O O . LEU A 1 215 ? 7.477 4.193 -7.576 1.00 89.56 215 LEU A O 1
ATOM 1669 N N . SER A 1 216 ? 8.279 3.575 -9.562 1.00 86.38 216 SER A N 1
ATOM 1670 C CA . SER A 1 216 ? 7.063 2.907 -9.994 1.00 86.38 216 SER A CA 1
ATOM 1671 C C . SER A 1 216 ? 7.370 1.822 -11.021 1.00 86.38 216 SER A C 1
ATOM 1673 O O . SER A 1 216 ? 8.393 1.854 -11.712 1.00 86.38 216 SER A O 1
ATOM 1675 N N . ILE A 1 217 ? 6.440 0.876 -11.168 1.00 83.94 217 ILE A N 1
ATOM 1676 C CA . ILE A 1 217 ? 6.477 -0.121 -12.249 1.00 83.94 217 ILE A CA 1
ATOM 1677 C C . ILE A 1 217 ? 6.390 0.578 -13.616 1.00 83.94 217 ILE A C 1
ATOM 1679 O O . ILE A 1 217 ? 7.022 0.136 -14.573 1.00 83.94 217 ILE A O 1
ATOM 1683 N N . GLY A 1 218 ? 5.675 1.706 -13.700 1.00 80.00 218 GLY A N 1
ATOM 1684 C CA . GLY A 1 218 ? 5.622 2.535 -14.905 1.00 80.00 218 GLY A CA 1
ATOM 1685 C C . GLY A 1 218 ? 7.001 3.058 -15.315 1.00 80.00 218 GLY A C 1
ATOM 1686 O O . GLY A 1 218 ? 7.391 2.893 -16.469 1.00 80.00 218 GLY A O 1
ATOM 1687 N N . ASP A 1 219 ? 7.770 3.605 -14.368 1.00 85.31 219 ASP A N 1
ATOM 1688 C CA . ASP A 1 219 ? 9.135 4.089 -14.622 1.00 85.31 219 ASP A CA 1
ATOM 1689 C C . ASP A 1 219 ? 10.061 2.953 -15.073 1.00 85.31 219 ASP A C 1
ATOM 1691 O O . ASP A 1 219 ? 10.832 3.110 -16.020 1.00 85.31 219 ASP A O 1
ATOM 1695 N N . TYR A 1 220 ? 9.956 1.790 -14.420 1.00 87.06 220 TYR A N 1
ATOM 1696 C CA . TYR A 1 220 ? 10.703 0.587 -14.792 1.00 87.06 220 TYR A CA 1
ATOM 1697 C C . TYR A 1 220 ? 10.395 0.139 -16.224 1.00 87.06 220 TYR A C 1
ATOM 1699 O O . TYR A 1 220 ? 11.302 -0.132 -17.015 1.00 87.06 220 TYR A O 1
ATOM 1707 N N . TYR A 1 221 ? 9.110 0.094 -16.577 1.00 83.69 221 TYR A N 1
ATOM 1708 C CA . TYR A 1 221 ? 8.661 -0.315 -17.900 1.00 83.69 221 TYR A CA 1
ATOM 1709 C C . TYR A 1 221 ? 9.121 0.649 -18.997 1.00 83.69 221 TYR A C 1
ATOM 1711 O O . TYR A 1 221 ? 9.658 0.213 -20.017 1.00 83.69 221 TYR A O 1
ATOM 1719 N N . LEU A 1 222 ? 8.952 1.958 -18.784 1.00 82.38 222 LEU A N 1
ATOM 1720 C CA . LEU A 1 222 ? 9.362 2.985 -19.743 1.00 82.38 222 LEU A CA 1
ATOM 1721 C C . LEU A 1 222 ? 10.876 2.982 -19.970 1.00 82.38 222 LEU A C 1
ATOM 1723 O O . LEU A 1 222 ? 11.321 3.140 -21.103 1.00 82.38 222 LEU A O 1
ATOM 1727 N N . ASN A 1 223 ? 11.665 2.741 -18.921 1.00 83.75 223 ASN A N 1
ATOM 1728 C CA . ASN A 1 223 ? 13.117 2.648 -19.028 1.00 83.75 223 ASN A CA 1
ATOM 1729 C C . ASN A 1 223 ? 13.569 1.453 -19.887 1.00 83.75 223 ASN A C 1
ATOM 1731 O O . ASN A 1 223 ? 14.473 1.594 -20.705 1.00 83.75 223 ASN A O 1
ATOM 1735 N N . ARG A 1 224 ? 12.905 0.295 -19.764 1.00 78.12 224 ARG A N 1
ATOM 1736 C CA . ARG A 1 224 ? 13.239 -0.912 -20.544 1.00 78.12 224 ARG A CA 1
ATOM 1737 C C . ARG A 1 224 ? 12.697 -0.923 -21.974 1.00 78.12 224 ARG A C 1
ATOM 1739 O O . ARG A 1 224 ? 13.121 -1.760 -22.766 1.00 78.12 224 ARG A O 1
ATOM 1746 N N . ARG A 1 225 ? 11.780 -0.014 -22.318 1.00 67.75 225 ARG A N 1
ATOM 1747 C CA . ARG A 1 225 ? 11.234 0.139 -23.678 1.00 67.75 225 ARG A CA 1
ATOM 1748 C C . ARG A 1 225 ? 12.109 0.970 -24.620 1.00 67.75 225 ARG A C 1
ATOM 1750 O O . ARG A 1 225 ? 11.745 1.100 -25.783 1.00 67.75 225 ARG A O 1
ATOM 1757 N N . VAL A 1 226 ? 13.229 1.525 -24.151 1.00 47.44 226 VAL A N 1
ATOM 1758 C CA . VAL A 1 226 ? 14.171 2.263 -25.005 1.00 47.44 226 VAL A CA 1
ATOM 1759 C C . VAL A 1 226 ? 14.953 1.267 -25.874 1.00 47.44 226 VAL A C 1
ATOM 1761 O O . VAL A 1 226 ? 16.013 0.789 -25.477 1.00 47.44 226 VAL A O 1
ATOM 1764 N N . PHE A 1 227 ? 14.400 0.954 -27.047 1.00 36.22 227 PHE A N 1
ATOM 1765 C CA . PHE A 1 227 ? 15.091 0.386 -28.208 1.00 36.22 227 PHE A CA 1
ATOM 1766 C C . PHE A 1 227 ? 14.719 1.190 -29.451 1.00 36.22 227 PHE A C 1
ATOM 1768 O O . PHE A 1 227 ? 13.513 1.493 -29.609 1.00 36.22 227 PHE A O 1
#

Secondary structure (DSSP, 8-state):
-HHHHHHHHT--HHHHHHHHHHSEEEETTEEEETTT----------TT--TTTEEEEE-SS-EEEEE----HHHHHHHHHHHHHHHHHHHHHHTT--TTSPPPHHHHHHHHTS----GGGS-TT--EEEEEEEEEETTEEEEEEEE----EE-HHHHHHHTTT-HHHHHHHHHHHHTS-HHHHHHHHHHTTTEEEE--STTS--EEEEBTTTEESSHHHHHHHHT--

InterPro domains:
  IPR023586 Isoleucine-tRNA ligase, type 2 [PTHR42780] (1-108)

Mean predicted aligned error: 14.99 Å

Nearest PDB structures (foldseek):
  8c8v-assembly1_A  TM=3.101E-01  e=1.713E-02  Priestia megaterium NBRC 15308 = ATCC 14581
  8c8u-assembly1_A  TM=3.625E-01  e=3.314E-02  Priestia megaterium
  4bqq-assembly1_A  TM=1.857E-01  e=2.212E+00  Lomovskayavirus C31
  9c3c-assembly1_b  TM=1.7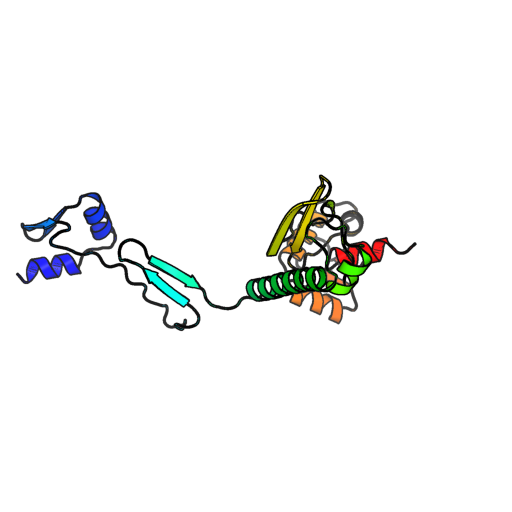73E-01  e=9.913E+00  Oryctolagus cuniculus

Foldseek 3Di:
DVQQVVVVVVDDPVRVVVCVVVQWDATPNDIDGCVRDQQADDDDDDPPDDCQQWPWDDPRVDIDIDGNDDDPLNVLLVVVVVLVVQVVVVCVVVVHDLLDDDPQVVNCVSVVAHDDDPVLQDPPWAFSDWDWDADNVRDIDIDTDTDFDKFFPLVQLCVQQVNPSVVSVVVVVVVRVDDLVVVVVQCVVVVQWDWDDPDPPGDIGIDGELGGMHRHSRSVVVSVPPD

Organism: Vanilla planifolia (NCBI:txid51239)